Protein AF-A0A7S1EEZ9-F1 (afdb_monomer_lite)

Sequence (204 aa):
AAPEPVGGLRLDNDFLNRGGFQSFALNGRESLSVDSGVTLAPRLQLWQPNAASRNAPSGSRTADLFSAGLQTLSLPKPVNLSLSSSGFSASDPQGRLSIAAGAVIDLDPTATLSLTALNQLRLDGRIVAPGGKVSLGLTGNGNVLQPRLLWIGGSAGIDVAGLRQLQPSSDGLLTGRVLAGGGISLSTFSGTVPAGRTSLVVQQ

Structure (mmCIF, N/CA/C/O backbone):
data_AF-A0A7S1EEZ9-F1
#
_entry.id   AF-A0A7S1EEZ9-F1
#
loop_
_atom_site.group_PDB
_atom_site.id
_atom_site.type_symbol
_atom_site.label_atom_id
_atom_site.label_alt_id
_atom_site.label_comp_id
_atom_site.label_asym_id
_atom_site.label_entity_id
_atom_site.label_seq_id
_atom_site.pdbx_PDB_ins_code
_atom_site.Cartn_x
_atom_site.Cartn_y
_atom_site.Cartn_z
_atom_site.occupancy
_atom_site.B_iso_or_equiv
_atom_site.auth_seq_id
_atom_site.auth_comp_id
_atom_site.auth_asym_id
_atom_site.auth_atom_id
_atom_site.pdbx_PDB_model_num
ATOM 1 N N . ALA A 1 1 ? 18.336 -21.545 -0.976 1.00 36.78 1 ALA A N 1
ATOM 2 C CA . ALA A 1 1 ? 18.366 -20.269 -0.240 1.00 36.78 1 ALA A CA 1
ATOM 3 C C . ALA A 1 1 ? 18.980 -19.233 -1.166 1.00 36.78 1 ALA A C 1
ATOM 5 O O . ALA A 1 1 ? 20.122 -19.416 -1.569 1.00 36.78 1 ALA A O 1
ATOM 6 N N . ALA A 1 2 ? 18.199 -18.256 -1.627 1.00 39.25 2 ALA A N 1
ATOM 7 C CA . ALA A 1 2 ? 18.740 -17.157 -2.424 1.00 39.25 2 ALA A CA 1
ATOM 8 C C . ALA A 1 2 ? 19.568 -16.237 -1.505 1.00 39.25 2 ALA A C 1
ATOM 10 O O . ALA A 1 2 ? 19.209 -16.113 -0.333 1.00 39.25 2 ALA A O 1
ATOM 11 N N . PRO A 1 3 ? 20.674 -15.646 -1.987 1.00 44.09 3 PRO A N 1
ATOM 12 C CA . PRO A 1 3 ? 21.486 -14.739 -1.183 1.00 44.09 3 PRO A CA 1
ATOM 13 C C . PRO A 1 3 ? 20.654 -13.521 -0.758 1.00 44.09 3 PRO A C 1
ATOM 15 O O . PRO A 1 3 ? 20.042 -12.865 -1.600 1.00 44.09 3 PRO A O 1
ATOM 18 N N . GLU A 1 4 ? 20.629 -13.244 0.547 1.00 48.72 4 GLU A N 1
ATOM 19 C CA . GLU A 1 4 ? 20.072 -12.015 1.120 1.00 48.72 4 GLU A CA 1
ATOM 20 C C . GLU A 1 4 ? 20.773 -10.809 0.467 1.00 48.72 4 GLU A C 1
ATOM 22 O O . GLU A 1 4 ? 22.007 -10.729 0.512 1.00 48.72 4 GLU A O 1
ATOM 27 N N . PRO A 1 5 ? 20.044 -9.879 -0.173 1.00 50.44 5 PRO A N 1
ATOM 28 C CA . PRO A 1 5 ? 20.659 -8.682 -0.723 1.00 50.44 5 PRO A CA 1
ATOM 29 C C . PRO A 1 5 ? 21.230 -7.837 0.422 1.00 50.44 5 PRO A C 1
ATOM 31 O O . PRO A 1 5 ? 20.505 -7.358 1.296 1.00 50.44 5 PRO A O 1
ATOM 34 N N . VAL A 1 6 ? 22.551 -7.650 0.414 1.00 48.06 6 VAL A N 1
ATOM 35 C CA . VAL A 1 6 ? 23.272 -6.745 1.316 1.00 48.06 6 VAL A CA 1
ATOM 36 C C . VAL A 1 6 ? 22.725 -5.322 1.152 1.00 48.06 6 VAL A C 1
ATOM 38 O O . VAL A 1 6 ? 23.003 -4.654 0.163 1.00 48.06 6 VAL A O 1
ATOM 41 N N . GLY A 1 7 ? 21.911 -4.876 2.116 1.00 57.03 7 GLY A N 1
ATOM 42 C CA . GLY A 1 7 ? 21.271 -3.552 2.116 1.00 57.03 7 GLY A CA 1
ATOM 43 C C . GLY A 1 7 ? 19.735 -3.547 2.081 1.00 57.03 7 GLY A C 1
ATOM 44 O O . GLY A 1 7 ? 19.145 -2.468 2.057 1.00 57.03 7 GLY A O 1
ATOM 45 N N . GLY A 1 8 ? 19.073 -4.711 2.097 1.00 57.78 8 GLY A N 1
ATOM 46 C CA . GLY A 1 8 ? 17.611 -4.809 2.172 1.00 57.78 8 GLY A CA 1
ATOM 47 C C . GLY A 1 8 ? 17.057 -4.639 3.593 1.00 57.78 8 GLY A C 1
ATOM 48 O O . GLY A 1 8 ? 17.557 -5.245 4.537 1.00 57.78 8 GLY A O 1
ATOM 49 N N . LEU A 1 9 ? 15.993 -3.844 3.751 1.00 72.12 9 LEU A N 1
ATOM 50 C CA . LEU A 1 9 ? 15.191 -3.798 4.979 1.00 72.12 9 LEU A CA 1
ATOM 51 C C . LEU A 1 9 ? 13.960 -4.691 4.805 1.00 72.12 9 LEU A C 1
ATOM 53 O O . LEU A 1 9 ? 13.042 -4.343 4.062 1.00 72.12 9 LEU A O 1
ATOM 57 N N . ARG A 1 10 ? 13.926 -5.824 5.509 1.00 75.69 10 ARG A N 1
ATOM 58 C CA . ARG A 1 10 ? 12.738 -6.679 5.591 1.00 75.69 10 ARG A CA 1
ATOM 59 C C . ARG A 1 10 ? 11.875 -6.213 6.760 1.00 75.69 10 ARG A C 1
ATOM 61 O O . ARG A 1 10 ? 12.295 -6.288 7.911 1.00 75.69 10 ARG A O 1
ATOM 68 N N . LEU A 1 11 ? 10.686 -5.704 6.457 1.00 74.31 11 LEU A N 1
ATOM 69 C CA . LEU A 1 11 ? 9.692 -5.359 7.469 1.00 74.31 11 LEU A CA 1
ATOM 70 C C . LEU A 1 11 ? 8.781 -6.565 7.683 1.00 74.31 11 LEU A C 1
ATOM 72 O O . LEU A 1 11 ? 8.134 -7.027 6.743 1.00 74.31 11 LEU A O 1
ATOM 76 N N . ASP A 1 12 ? 8.727 -7.068 8.914 1.00 73.69 12 ASP A N 1
ATOM 77 C CA . ASP A 1 12 ? 7.730 -8.066 9.288 1.00 73.69 12 ASP A CA 1
ATOM 78 C C . ASP A 1 12 ? 6.321 -7.477 9.209 1.00 73.69 12 ASP A C 1
ATOM 80 O O . ASP A 1 12 ? 6.118 -6.274 9.394 1.00 73.69 12 ASP A O 1
ATOM 84 N N . ASN A 1 13 ? 5.329 -8.343 8.994 1.00 66.75 13 ASN A N 1
ATOM 85 C CA . ASN A 1 13 ? 3.936 -7.922 8.856 1.00 66.75 13 ASN A CA 1
ATOM 86 C C . ASN A 1 13 ? 3.437 -7.114 10.068 1.00 66.75 13 ASN A C 1
ATOM 88 O O . ASN A 1 13 ? 2.688 -6.147 9.938 1.00 66.75 13 ASN A O 1
ATOM 92 N N . ASP A 1 14 ? 3.920 -7.471 11.257 1.00 70.56 14 ASP A N 1
ATOM 93 C CA . ASP A 1 14 ? 3.558 -6.788 12.493 1.00 70.56 14 ASP A CA 1
ATOM 94 C C . ASP A 1 14 ? 4.088 -5.358 12.578 1.00 70.56 14 ASP A C 1
ATOM 96 O O . ASP A 1 14 ? 3.583 -4.586 13.385 1.00 70.56 14 ASP A O 1
ATOM 100 N N . PHE A 1 15 ? 5.095 -4.970 11.789 1.00 72.69 15 PHE A N 1
ATOM 101 C CA . PHE A 1 15 ? 5.669 -3.626 11.858 1.00 72.69 15 PHE A CA 1
ATOM 102 C C . PHE A 1 15 ? 4.614 -2.543 11.601 1.00 72.69 15 PHE A C 1
ATOM 104 O O . PHE A 1 15 ? 4.557 -1.545 12.314 1.00 72.69 15 PHE A O 1
ATOM 111 N N . LEU A 1 16 ? 3.726 -2.781 10.635 1.00 68.25 16 LEU A N 1
ATOM 112 C CA . LEU A 1 16 ? 2.640 -1.865 10.269 1.00 68.25 16 LEU A CA 1
ATOM 113 C C . LEU A 1 16 ? 1.440 -1.943 11.226 1.00 68.25 16 LEU A C 1
ATOM 115 O O . LEU A 1 16 ? 0.558 -1.090 11.175 1.00 68.25 16 LEU A O 1
ATOM 119 N N . ASN A 1 17 ? 1.435 -2.936 12.119 1.00 66.12 17 ASN A N 1
ATOM 120 C CA . ASN A 1 17 ? 0.445 -3.112 13.180 1.00 66.12 17 ASN A CA 1
ATOM 121 C C . ASN A 1 17 ? 0.961 -2.657 14.550 1.00 66.12 17 ASN A C 1
ATOM 123 O O . ASN A 1 17 ? 0.223 -2.707 15.531 1.00 66.12 17 ASN A O 1
ATOM 127 N N . ARG A 1 18 ? 2.223 -2.226 14.653 1.00 63.12 18 ARG A N 1
ATOM 128 C CA . ARG A 1 18 ? 2.822 -1.749 15.902 1.00 63.12 18 ARG A CA 1
ATOM 129 C C . ARG A 1 18 ? 2.698 -0.228 15.975 1.00 63.12 18 ARG A C 1
ATOM 131 O O . ARG A 1 18 ? 3.506 0.506 15.413 1.00 63.12 18 ARG A O 1
ATOM 138 N N . GLY A 1 19 ? 1.707 0.241 16.732 1.00 60.34 19 GLY A N 1
ATOM 139 C CA . GLY A 1 19 ? 1.590 1.642 17.144 1.00 60.34 19 GLY A CA 1
ATOM 140 C C . GLY A 1 19 ? 0.385 2.388 16.569 1.00 60.34 19 GLY A C 1
ATOM 141 O O . GLY A 1 19 ? -0.247 1.977 15.604 1.00 60.34 19 GLY A O 1
ATOM 142 N N . GLY A 1 20 ? 0.059 3.523 17.189 1.00 65.31 20 GLY A N 1
ATOM 143 C CA . GLY A 1 20 ? -1.086 4.372 16.834 1.00 65.31 20 GLY A CA 1
ATOM 144 C C . GLY A 1 20 ? -0.833 5.310 15.651 1.00 65.31 20 GLY A C 1
ATOM 145 O O . GLY A 1 20 ? -1.284 6.456 15.671 1.00 65.31 20 GLY A O 1
ATOM 146 N N . PHE A 1 21 ? -0.070 4.871 14.649 1.00 73.44 21 PHE A N 1
ATOM 147 C CA . PHE A 1 21 ? 0.270 5.705 13.500 1.00 73.44 21 PHE A CA 1
ATOM 148 C C . PHE A 1 21 ? -0.885 5.748 12.496 1.00 73.44 21 PHE A C 1
ATOM 150 O O . PHE A 1 21 ? -1.432 4.726 12.099 1.00 73.44 21 PHE A O 1
ATOM 157 N N . GLN A 1 22 ? -1.245 6.959 12.070 1.00 79.62 22 GLN A N 1
ATOM 158 C CA . GLN A 1 22 ? -2.290 7.197 11.065 1.00 79.62 22 GLN A CA 1
ATOM 159 C C . GLN A 1 22 ? -1.741 7.208 9.631 1.00 79.62 22 GLN A C 1
ATOM 161 O O . GLN A 1 22 ? -2.509 7.267 8.672 1.00 79.62 22 GLN A O 1
ATOM 166 N N . SER A 1 23 ? -0.417 7.179 9.461 1.00 84.69 23 SER A N 1
ATOM 167 C CA . SER A 1 23 ? 0.223 7.207 8.149 1.00 84.69 23 SER A CA 1
ATOM 168 C C . SER A 1 23 ? 1.568 6.493 8.158 1.00 84.69 23 SER A C 1
ATOM 170 O O . SER A 1 23 ? 2.413 6.790 9.003 1.00 84.69 23 SER A O 1
ATOM 172 N N . PHE A 1 24 ? 1.793 5.644 7.160 1.00 86.88 24 PHE A N 1
ATOM 173 C CA . PHE A 1 24 ? 3.072 5.005 6.879 1.00 86.88 24 PHE A CA 1
ATOM 174 C C . PHE A 1 24 ? 3.586 5.468 5.518 1.00 86.88 24 PHE A C 1
ATOM 176 O O . PHE A 1 24 ? 2.884 5.362 4.514 1.00 86.88 24 PHE A O 1
ATOM 183 N N . ALA A 1 25 ? 4.816 5.977 5.484 1.00 89.00 25 ALA A N 1
ATOM 184 C CA . ALA A 1 25 ? 5.506 6.340 4.253 1.00 89.00 25 ALA A CA 1
ATOM 185 C C . ALA A 1 25 ? 6.803 5.535 4.158 1.00 89.00 25 ALA A C 1
ATOM 187 O O . ALA A 1 25 ? 7.768 5.811 4.869 1.00 89.00 25 ALA A O 1
ATOM 188 N N . LEU A 1 26 ? 6.805 4.521 3.296 1.00 88.62 26 LEU A N 1
ATOM 189 C CA . LEU A 1 26 ? 7.963 3.679 3.026 1.00 88.62 26 LEU A CA 1
ATOM 190 C C . LEU A 1 26 ? 8.581 4.095 1.692 1.00 88.62 26 LEU A C 1
ATOM 192 O O . LEU A 1 26 ? 7.899 4.165 0.666 1.00 88.62 26 LEU A O 1
ATOM 196 N N . ASN A 1 27 ? 9.881 4.380 1.713 1.00 87.50 27 ASN A N 1
ATOM 197 C CA . ASN A 1 27 ? 10.663 4.657 0.515 1.00 87.50 27 ASN A CA 1
ATOM 198 C C . ASN A 1 27 ? 11.777 3.615 0.383 1.00 87.50 27 ASN A C 1
ATOM 200 O O . ASN A 1 27 ? 12.756 3.644 1.128 1.00 87.50 27 ASN A O 1
ATOM 204 N N . GLY A 1 28 ? 11.615 2.699 -0.571 1.00 84.50 28 GLY A N 1
ATOM 205 C CA . GLY A 1 28 ? 12.673 1.788 -0.988 1.00 84.50 28 GLY A CA 1
ATOM 206 C C . GLY A 1 28 ? 13.520 2.441 -2.070 1.00 84.50 28 GLY A C 1
ATOM 207 O O . GLY A 1 28 ? 13.082 2.546 -3.213 1.00 84.50 28 GLY A O 1
ATOM 208 N N . ARG A 1 29 ? 14.736 2.879 -1.734 1.00 82.31 29 ARG A N 1
ATOM 209 C CA . ARG A 1 29 ? 15.588 3.626 -2.675 1.00 82.31 29 ARG A CA 1
ATOM 210 C C . ARG A 1 29 ? 15.845 2.864 -3.974 1.00 82.31 29 ARG A C 1
ATOM 212 O O . ARG A 1 29 ? 15.525 3.373 -5.037 1.00 82.31 29 ARG A O 1
ATOM 219 N N . GLU A 1 30 ? 16.381 1.653 -3.899 1.00 83.06 30 GLU A N 1
ATOM 220 C CA . GLU A 1 30 ? 16.685 0.833 -5.083 1.00 83.06 30 GLU A CA 1
ATOM 221 C C . GLU A 1 30 ? 15.471 0.022 -5.553 1.00 83.06 30 GLU A C 1
ATOM 223 O O . GLU A 1 30 ? 15.115 -0.003 -6.737 1.00 83.06 30 GLU A O 1
ATOM 228 N N . SER A 1 31 ? 14.825 -0.654 -4.610 1.00 84.44 31 SER A N 1
ATOM 229 C CA . SER A 1 31 ? 13.621 -1.425 -4.864 1.00 84.44 31 SER A CA 1
ATOM 230 C C . SER A 1 31 ? 12.774 -1.534 -3.607 1.00 84.44 31 SER A C 1
ATOM 232 O O . SER A 1 31 ? 13.267 -1.388 -2.487 1.00 84.44 31 SER A O 1
ATOM 234 N N . LEU A 1 32 ? 11.485 -1.768 -3.812 1.00 88.50 32 LEU A N 1
ATOM 235 C CA . LEU A 1 32 ? 10.543 -2.131 -2.772 1.00 88.50 32 LEU A CA 1
ATOM 236 C C . LEU A 1 32 ? 9.694 -3.287 -3.291 1.00 88.50 32 LEU A C 1
ATOM 238 O O . LEU A 1 32 ? 9.018 -3.154 -4.314 1.00 88.50 32 LEU A O 1
ATOM 242 N N . SER A 1 33 ? 9.735 -4.418 -2.595 1.00 89.62 33 SER A N 1
ATOM 243 C CA . SER A 1 33 ? 8.933 -5.587 -2.931 1.00 89.62 33 SER A CA 1
ATOM 244 C C . SER A 1 33 ? 7.994 -5.956 -1.792 1.00 89.62 33 SER A C 1
ATOM 246 O O . SER A 1 33 ? 8.366 -5.925 -0.621 1.00 89.62 33 SER A O 1
ATOM 248 N N . VAL A 1 34 ? 6.764 -6.310 -2.154 1.00 88.38 34 VAL A N 1
ATOM 249 C CA . VAL A 1 34 ? 5.831 -7.011 -1.273 1.00 88.38 34 VAL A CA 1
ATOM 250 C C . VAL A 1 34 ? 5.752 -8.447 -1.770 1.00 88.38 34 VAL A C 1
ATOM 252 O O . VAL A 1 34 ? 5.265 -8.695 -2.876 1.00 88.38 34 VAL A O 1
ATOM 255 N N . ASP A 1 35 ? 6.285 -9.367 -0.970 1.00 87.62 35 ASP A N 1
ATOM 256 C CA . ASP A 1 35 ? 6.390 -10.782 -1.321 1.00 87.62 35 ASP A CA 1
ATOM 257 C C . ASP A 1 35 ? 5.015 -11.473 -1.341 1.00 87.62 35 ASP A C 1
ATOM 259 O O . ASP A 1 35 ? 4.045 -11.033 -0.716 1.00 87.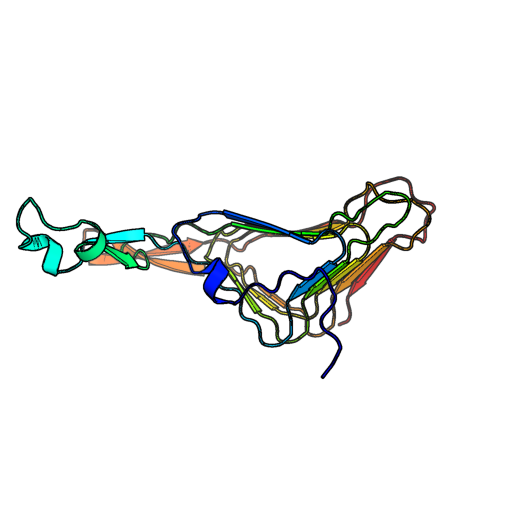62 35 ASP A O 1
ATOM 263 N N . SER A 1 36 ? 4.930 -12.594 -2.058 1.00 86.69 36 SER A N 1
ATOM 264 C CA . SER A 1 36 ? 3.715 -13.409 -2.132 1.00 86.69 36 SER A CA 1
ATOM 265 C C . SER A 1 36 ? 3.311 -13.929 -0.750 1.00 86.69 36 SER A C 1
ATOM 267 O O . SER 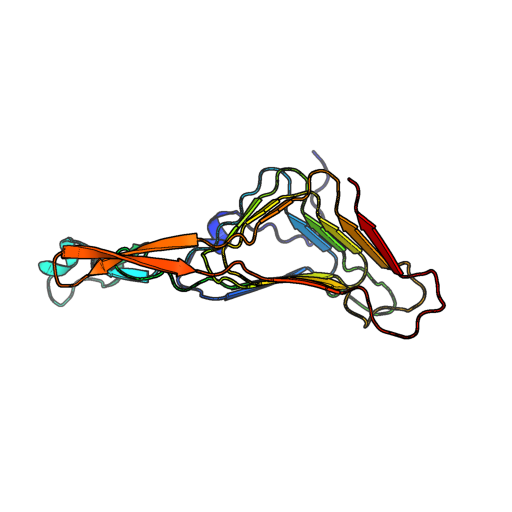A 1 36 ? 4.164 -14.397 0.005 1.00 86.69 36 SER A O 1
ATOM 269 N N . GLY A 1 37 ? 2.015 -13.907 -0.436 1.00 82.31 37 GLY A N 1
ATOM 270 C CA . GLY A 1 37 ? 1.483 -14.381 0.846 1.00 82.31 37 GLY A CA 1
ATOM 271 C C . GLY A 1 37 ? 1.567 -13.359 1.984 1.00 82.31 37 GLY A C 1
ATOM 272 O O . GLY A 1 37 ? 1.080 -13.632 3.080 1.00 82.31 37 GLY A O 1
ATOM 273 N N . VAL A 1 38 ? 2.133 -12.173 1.743 1.00 86.25 38 VAL A N 1
ATOM 274 C CA . VAL A 1 38 ? 2.121 -11.074 2.715 1.00 86.25 38 VAL A CA 1
ATOM 275 C C . VAL A 1 38 ? 0.761 -10.373 2.685 1.00 86.25 38 VAL A C 1
ATOM 277 O O . VAL A 1 38 ? 0.281 -9.982 1.621 1.00 86.25 38 VAL A O 1
ATOM 280 N N . THR A 1 39 ? 0.149 -10.195 3.859 1.00 87.31 39 THR A N 1
ATOM 281 C CA . THR A 1 39 ? -1.101 -9.435 4.027 1.00 87.31 39 THR A CA 1
ATOM 282 C C . THR A 1 39 ? -0.840 -8.167 4.828 1.00 87.31 39 THR A C 1
ATOM 284 O O . THR A 1 39 ? -0.793 -8.218 6.054 1.00 87.31 39 THR A O 1
ATOM 287 N N . LEU A 1 40 ? -0.692 -7.037 4.138 1.00 86.62 40 LEU A N 1
ATOM 288 C CA . LEU A 1 40 ? -0.489 -5.722 4.738 1.00 86.62 40 LEU A CA 1
ATOM 289 C C . LEU A 1 40 ? -1.845 -5.149 5.157 1.00 86.62 40 LEU A C 1
ATOM 291 O O . LEU A 1 40 ? -2.613 -4.715 4.301 1.00 86.62 40 LEU A O 1
ATOM 295 N N . ALA A 1 41 ? -2.121 -5.139 6.461 1.00 85.94 41 ALA A N 1
ATOM 296 C CA . ALA A 1 41 ? -3.379 -4.638 7.013 1.00 85.94 41 ALA A CA 1
ATOM 297 C C . ALA A 1 41 ? -3.165 -3.593 8.123 1.00 85.94 41 ALA A C 1
ATOM 299 O O . ALA A 1 41 ? -3.494 -3.870 9.275 1.00 85.94 41 ALA A O 1
ATOM 300 N N . PRO A 1 42 ? -2.597 -2.409 7.816 1.00 81.62 42 PRO A N 1
ATOM 301 C CA . PRO A 1 42 ? -2.352 -1.379 8.820 1.00 81.62 42 PRO A CA 1
ATOM 302 C C . PRO A 1 42 ? -3.676 -0.877 9.414 1.00 81.62 42 PRO A C 1
ATOM 304 O O . PRO A 1 42 ? -4.524 -0.345 8.697 1.00 81.62 42 PRO A O 1
ATOM 307 N N . ARG A 1 43 ? -3.841 -1.022 10.732 1.00 79.00 43 ARG A N 1
ATOM 308 C CA . ARG A 1 43 ? -5.017 -0.549 11.483 1.00 79.00 43 ARG A CA 1
ATOM 309 C C . ARG A 1 43 ? -4.584 0.394 12.598 1.00 79.00 43 ARG A C 1
ATOM 311 O O . ARG A 1 43 ? -3.585 0.148 13.275 1.00 79.00 43 ARG A O 1
ATOM 318 N N . LEU A 1 44 ? -5.365 1.446 12.843 1.00 77.69 44 LEU A N 1
ATOM 319 C CA . LEU A 1 44 ? -5.087 2.359 13.947 1.00 77.69 44 LEU A CA 1
ATOM 320 C C . LEU A 1 44 ? -5.350 1.667 15.293 1.00 77.69 44 LEU A C 1
ATOM 322 O O . LEU A 1 44 ? -6.487 1.321 15.616 1.00 77.69 44 LEU A O 1
ATOM 326 N N . GLN A 1 45 ? -4.307 1.538 16.111 1.00 76.50 45 GLN A N 1
ATOM 327 C CA . GLN A 1 45 ? -4.435 1.094 17.497 1.00 76.50 45 GLN A CA 1
ATOM 328 C C . GLN A 1 45 ? -4.467 2.298 18.440 1.00 76.50 45 GLN A C 1
ATOM 330 O O . GLN A 1 45 ? -3.564 3.137 18.425 1.00 76.50 45 GLN A O 1
ATOM 335 N N . LEU A 1 46 ? -5.500 2.386 19.278 1.00 77.44 46 LEU A N 1
ATOM 336 C CA . LEU A 1 46 ? -5.566 3.369 20.357 1.00 77.44 46 LEU A CA 1
ATOM 337 C C . LEU A 1 46 ? -5.224 2.702 21.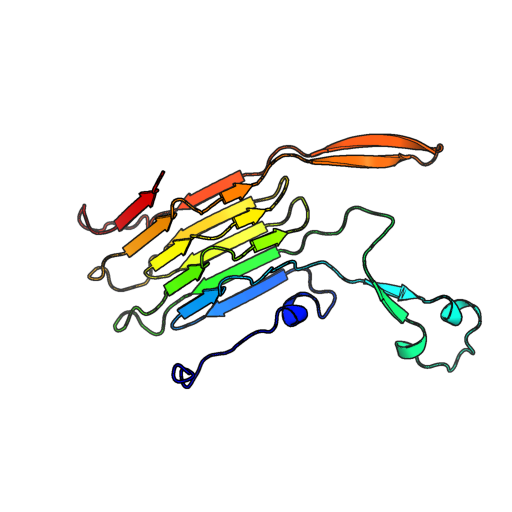682 1.00 77.44 46 LEU A C 1
ATOM 339 O O . LEU A 1 46 ? -5.599 1.559 21.935 1.00 77.44 46 LEU A O 1
ATOM 343 N N . TRP A 1 47 ? -4.557 3.454 22.551 1.00 80.19 47 TRP A N 1
ATOM 344 C CA . TRP A 1 47 ? -4.374 3.057 23.938 1.00 80.19 47 TRP A CA 1
ATOM 345 C C . TRP A 1 47 ? -5.705 3.172 24.665 1.00 80.19 47 TRP A C 1
ATOM 347 O O . TRP A 1 47 ? -6.236 4.269 24.840 1.00 80.19 47 TRP A O 1
ATOM 357 N N . GLN A 1 48 ? -6.246 2.030 25.071 1.00 81.06 48 GLN A N 1
ATOM 358 C CA . GLN A 1 48 ? -7.484 1.958 25.829 1.00 81.06 48 GLN A CA 1
ATOM 359 C C . GLN A 1 48 ? -7.179 1.498 27.255 1.00 81.06 48 GLN A C 1
ATOM 361 O O . GLN A 1 48 ? -6.379 0.573 27.434 1.00 81.06 48 GLN A O 1
ATOM 366 N N . PRO A 1 49 ? -7.789 2.134 28.269 1.00 83.50 49 PRO A N 1
ATOM 367 C CA . PRO A 1 49 ? -7.688 1.661 29.637 1.00 83.50 49 PRO A CA 1
ATOM 368 C C . PRO A 1 49 ? -8.265 0.247 29.736 1.00 83.50 49 PRO A C 1
ATOM 370 O O . PRO A 1 49 ? -9.375 -0.018 29.268 1.00 83.50 49 PRO A O 1
ATOM 373 N N . ASN A 1 50 ? -7.505 -0.668 30.329 1.00 82.81 50 ASN A N 1
ATOM 374 C CA . ASN A 1 50 ? -7.948 -2.038 30.559 1.00 82.81 50 ASN A CA 1
ATOM 375 C C . ASN A 1 50 ? -8.842 -2.122 31.813 1.00 82.81 50 ASN A C 1
ATOM 377 O O . ASN A 1 50 ? -8.989 -1.162 32.565 1.00 82.81 50 ASN A O 1
ATOM 381 N N . ALA A 1 51 ? -9.458 -3.276 32.078 1.00 82.19 51 ALA A N 1
ATOM 382 C CA . ALA A 1 51 ? -10.344 -3.429 33.239 1.00 82.19 51 ALA A CA 1
ATOM 383 C C . ALA A 1 51 ? -9.644 -3.143 34.587 1.00 82.19 51 ALA A C 1
ATOM 385 O O . ALA A 1 51 ? -10.291 -2.671 35.525 1.00 82.19 51 ALA A O 1
ATOM 386 N N . ALA A 1 52 ? -8.329 -3.380 34.672 1.00 80.00 52 ALA A N 1
ATOM 387 C CA . ALA A 1 52 ? -7.532 -3.128 35.870 1.00 80.00 52 ALA A CA 1
ATOM 388 C C . ALA A 1 52 ? -7.344 -1.628 36.152 1.00 80.00 52 ALA A C 1
ATOM 390 O O . ALA A 1 52 ? -7.195 -1.244 37.311 1.00 80.00 52 ALA A O 1
ATOM 391 N N . SER A 1 53 ? -7.447 -0.764 35.133 1.00 80.69 53 SER A N 1
ATOM 392 C CA . SER A 1 53 ? -7.324 0.689 35.286 1.00 80.69 53 SER A CA 1
ATOM 393 C C . SER A 1 53 ? -8.377 1.292 36.220 1.00 80.69 53 SER A C 1
ATOM 395 O O . SER A 1 53 ? -8.135 2.340 36.811 1.00 80.69 53 SER A O 1
ATOM 397 N N . ARG A 1 54 ? -9.548 0.652 36.363 1.00 82.88 54 ARG A N 1
ATOM 398 C CA . ARG A 1 54 ? -10.659 1.163 37.188 1.00 82.88 54 ARG A CA 1
ATOM 399 C C . ARG A 1 54 ? -10.369 1.120 38.686 1.00 82.88 54 ARG A C 1
ATOM 401 O O . ARG A 1 54 ? -10.894 1.950 39.415 1.00 82.88 54 ARG A O 1
ATOM 408 N N . ASN A 1 55 ? -9.543 0.171 39.122 1.00 87.56 55 ASN A N 1
ATOM 409 C CA . ASN A 1 55 ? -9.238 -0.071 40.535 1.00 87.56 55 ASN A CA 1
ATOM 410 C C . ASN A 1 55 ? -7.746 0.128 40.847 1.00 87.56 55 ASN A C 1
ATOM 412 O O . ASN A 1 55 ? -7.265 -0.310 41.892 1.00 87.56 55 ASN A O 1
ATOM 416 N N . ALA A 1 56 ? -6.997 0.742 39.931 1.00 85.44 56 ALA A N 1
ATOM 417 C CA . ALA A 1 56 ? -5.560 0.892 40.070 1.00 85.44 56 ALA A CA 1
ATOM 418 C C . ALA A 1 56 ? -5.204 1.969 41.115 1.00 85.44 56 ALA A C 1
ATOM 420 O O . ALA A 1 56 ? -5.732 3.082 41.046 1.00 85.44 56 ALA A O 1
ATOM 421 N N . PRO A 1 57 ? -4.275 1.690 42.050 1.00 88.88 57 PRO A N 1
ATOM 422 C CA . PRO A 1 57 ? -3.705 2.712 42.925 1.00 88.88 57 PRO A CA 1
ATOM 423 C C . PRO A 1 57 ? -3.107 3.878 42.127 1.00 88.88 57 PRO A C 1
ATOM 425 O O . PRO A 1 57 ? -2.506 3.656 41.074 1.00 88.88 57 PRO A O 1
ATOM 428 N N . SER A 1 58 ? -3.179 5.102 42.657 1.00 79.25 58 SER A N 1
ATOM 429 C CA . SER A 1 58 ? -2.733 6.343 41.992 1.00 79.25 58 SER A CA 1
ATOM 430 C C . SER A 1 58 ? -1.222 6.442 41.703 1.00 79.25 58 SER A C 1
ATOM 432 O O . SER A 1 58 ? -0.786 7.411 41.090 1.00 79.25 58 SER A O 1
ATOM 434 N N . GLY A 1 59 ? -0.427 5.439 42.088 1.00 85.19 59 GLY A N 1
ATOM 435 C CA . GLY A 1 59 ? 0.994 5.294 41.737 1.00 85.19 59 GLY A CA 1
ATOM 436 C C . GLY A 1 59 ? 1.301 4.148 40.763 1.00 85.19 59 GLY A C 1
ATOM 437 O O . GLY A 1 59 ? 2.468 3.823 40.552 1.00 85.19 59 GLY A O 1
ATOM 438 N N . SER A 1 60 ? 0.280 3.494 40.206 1.00 86.94 60 SER A N 1
ATOM 439 C CA . SER A 1 60 ? 0.459 2.363 39.288 1.00 86.94 60 SER A CA 1
ATOM 440 C C . SER A 1 60 ? 1.050 2.816 37.955 1.00 86.94 60 SER A C 1
ATOM 442 O O . SER A 1 60 ? 0.760 3.909 37.467 1.00 86.94 60 SER A O 1
ATOM 444 N N . ARG A 1 61 ? 1.864 1.962 37.328 1.00 86.00 61 ARG A N 1
ATOM 445 C CA . ARG A 1 61 ? 2.458 2.272 36.024 1.00 86.00 61 ARG A CA 1
ATOM 446 C C . ARG A 1 61 ? 1.375 2.325 34.958 1.00 86.00 61 ARG A C 1
ATOM 448 O O . ARG A 1 61 ? 0.693 1.338 34.709 1.00 86.00 61 ARG A O 1
ATOM 455 N N . THR A 1 62 ? 1.286 3.448 34.256 1.00 81.19 62 THR A N 1
ATOM 456 C CA . THR A 1 62 ? 0.318 3.649 33.170 1.00 81.19 62 THR A CA 1
ATOM 457 C C . THR A 1 62 ? 0.426 2.574 32.084 1.00 81.19 62 THR A C 1
ATOM 459 O O . THR A 1 62 ? -0.589 2.155 31.545 1.00 81.19 62 THR A O 1
ATOM 462 N N . ALA A 1 63 ? 1.628 2.061 31.803 1.00 82.88 63 ALA A N 1
ATOM 463 C CA . ALA A 1 63 ? 1.832 0.986 30.828 1.00 82.88 63 ALA A CA 1
ATOM 464 C C . ALA A 1 63 ? 1.106 -0.327 31.189 1.00 82.88 63 ALA A C 1
ATOM 466 O O . ALA A 1 63 ? 0.705 -1.057 30.291 1.00 82.88 63 ALA A O 1
ATOM 467 N N . ASP A 1 64 ? 0.883 -0.597 32.479 1.00 82.94 64 ASP A N 1
ATOM 468 C CA . ASP A 1 64 ? 0.200 -1.810 32.950 1.00 82.94 64 ASP A CA 1
ATOM 469 C C . ASP A 1 64 ? -1.333 -1.638 32.952 1.00 82.94 64 ASP A C 1
ATOM 471 O O . ASP A 1 64 ? -2.094 -2.603 33.046 1.00 82.94 64 ASP A O 1
ATOM 475 N N . LEU A 1 65 ? -1.805 -0.392 32.839 1.00 83.94 65 LEU A N 1
ATOM 476 C CA . LEU A 1 65 ? -3.222 -0.020 32.894 1.00 83.94 65 LEU A CA 1
ATOM 477 C C . LEU A 1 65 ? -3.834 0.251 31.520 1.00 83.94 65 LEU A C 1
ATOM 479 O O . LEU A 1 65 ? -5.049 0.407 31.409 1.00 83.94 65 LEU A O 1
ATOM 483 N N . PHE A 1 66 ? -3.011 0.331 30.478 1.00 83.06 66 PHE A N 1
ATOM 484 C CA . PHE A 1 66 ? -3.447 0.627 29.123 1.00 83.06 66 PHE A CA 1
ATOM 485 C C . PHE A 1 66 ? -2.962 -0.457 28.169 1.00 83.06 66 PHE A C 1
ATOM 487 O O . PHE A 1 66 ? -1.825 -0.909 28.235 1.00 83.06 66 PHE A O 1
ATOM 494 N N . SER A 1 67 ? -3.827 -0.847 27.243 1.00 81.12 67 SER A N 1
ATOM 495 C CA . SER A 1 67 ? -3.504 -1.785 26.170 1.00 81.12 67 SER A CA 1
ATOM 496 C C . SER A 1 67 ? -3.826 -1.157 24.822 1.00 81.12 67 SER A C 1
ATOM 498 O O . SER A 1 67 ? -4.840 -0.470 24.681 1.00 81.12 67 SER A O 1
ATOM 500 N N . ALA A 1 68 ? -2.978 -1.401 23.826 1.00 75.19 68 ALA A N 1
ATOM 501 C CA . ALA A 1 68 ? -3.261 -1.028 22.448 1.00 75.19 68 ALA A CA 1
ATOM 502 C C . ALA A 1 68 ? -4.405 -1.902 21.905 1.00 75.19 68 ALA A C 1
ATOM 504 O O . ALA A 1 68 ? -4.354 -3.127 21.993 1.00 75.19 68 ALA A O 1
ATOM 505 N N . GLY A 1 69 ? -5.450 -1.275 21.368 1.00 70.62 69 GLY A N 1
ATOM 506 C CA . GLY A 1 69 ? -6.624 -1.971 20.851 1.00 70.62 69 GLY A CA 1
ATOM 507 C C . GLY A 1 69 ? -7.341 -1.192 19.752 1.00 70.62 69 GLY A C 1
ATOM 508 O O . GLY A 1 69 ? -7.171 0.020 19.602 1.00 70.62 69 GLY A O 1
ATOM 509 N N . LEU A 1 70 ? -8.155 -1.906 18.974 1.00 69.00 70 LEU A N 1
ATOM 510 C CA . LEU A 1 70 ? -8.984 -1.324 17.918 1.00 69.00 70 LEU A CA 1
ATOM 511 C C . LEU A 1 70 ? -10.122 -0.490 18.521 1.00 69.00 70 LEU A C 1
ATOM 513 O O . LEU A 1 70 ? -10.686 -0.840 19.560 1.00 69.00 70 LEU A O 1
ATOM 517 N N . GLN A 1 71 ? -10.478 0.617 17.870 1.00 65.12 71 GLN A N 1
ATOM 518 C CA . GLN A 1 71 ? -11.620 1.433 18.283 1.00 65.12 71 GLN A CA 1
ATOM 519 C C . GLN A 1 71 ? -12.927 0.690 17.977 1.00 65.12 71 GLN A C 1
ATOM 521 O O . GLN A 1 71 ? -13.231 0.426 16.820 1.00 65.12 71 GLN A O 1
ATOM 526 N N . THR A 1 72 ? -13.708 0.352 19.004 1.00 58.12 72 THR A N 1
ATOM 527 C CA . THR A 1 72 ? -14.939 -0.452 18.856 1.00 58.12 72 THR A CA 1
ATOM 528 C C . THR A 1 72 ? -16.210 0.386 18.689 1.00 58.12 72 THR A C 1
ATOM 530 O O . THR A 1 72 ? -17.233 -0.137 18.259 1.00 58.12 72 THR A O 1
ATOM 533 N N . LEU A 1 73 ? -16.162 1.684 19.017 1.00 53.41 73 LEU A N 1
ATOM 534 C CA . LEU A 1 73 ? -17.349 2.546 19.145 1.00 53.41 73 LEU A CA 1
ATOM 535 C C . LEU A 1 73 ? -17.449 3.664 18.095 1.00 53.41 73 LEU A C 1
ATOM 537 O O . LEU A 1 73 ? -18.368 4.480 18.133 1.00 53.41 73 LEU A O 1
ATOM 541 N N . SER A 1 74 ? -16.506 3.772 17.161 1.00 56.44 74 SER A N 1
ATOM 542 C CA . SER A 1 74 ? -16.515 4.813 16.123 1.00 56.44 74 SER A CA 1
ATOM 543 C C . SER A 1 74 ? -15.790 4.327 14.880 1.00 56.44 74 SER A C 1
ATOM 545 O O . SER A 1 74 ? -15.009 3.382 14.965 1.00 56.44 74 SER A O 1
ATOM 547 N N . LEU A 1 75 ? -16.056 4.976 13.739 1.00 58.91 75 LEU A N 1
ATOM 548 C CA . LEU A 1 75 ? -15.387 4.671 12.478 1.00 58.91 75 LEU A CA 1
ATOM 549 C C . LEU A 1 75 ? -13.865 4.630 12.715 1.00 58.91 75 LEU A C 1
ATOM 551 O O . LEU A 1 75 ? -13.328 5.639 13.193 1.00 58.91 75 LEU A O 1
ATOM 555 N N . PRO A 1 76 ? -13.178 3.504 12.435 1.00 62.97 76 PRO A N 1
ATOM 556 C CA . PRO A 1 76 ? -11.731 3.459 12.557 1.00 62.97 76 PRO A CA 1
ATOM 557 C C . PRO A 1 76 ? -11.168 4.563 11.668 1.00 62.97 76 PRO A C 1
ATOM 559 O O . PRO A 1 76 ? -11.530 4.676 10.494 1.00 62.97 76 PRO A O 1
ATOM 562 N N . LYS A 1 77 ? -10.348 5.446 12.247 1.00 72.12 77 LYS A N 1
ATOM 563 C CA . LYS A 1 77 ? -9.666 6.458 11.442 1.00 72.12 77 LYS A CA 1
ATOM 564 C C . LYS A 1 77 ? -8.783 5.711 10.443 1.00 72.12 77 LYS A C 1
ATOM 566 O O . LYS A 1 77 ? -7.991 4.876 10.885 1.00 72.12 77 LYS A O 1
ATOM 571 N N . PRO A 1 78 ? -8.905 6.003 9.142 1.00 78.62 78 PRO A N 1
ATOM 572 C CA . PRO A 1 78 ? -8.156 5.276 8.138 1.00 78.62 78 PRO A CA 1
ATOM 573 C C . PRO A 1 78 ? -6.656 5.474 8.336 1.00 78.62 78 PRO A C 1
ATOM 575 O O . PRO A 1 78 ? -6.203 6.584 8.634 1.00 78.62 78 PRO A O 1
ATOM 578 N N . VAL A 1 79 ? -5.890 4.408 8.119 1.00 84.38 79 VAL A N 1
ATOM 579 C CA . VAL A 1 79 ? -4.434 4.492 8.039 1.00 84.38 79 VAL A CA 1
ATOM 580 C C . VAL A 1 79 ? -4.020 4.676 6.586 1.00 84.38 79 VAL A C 1
ATOM 582 O O . VAL A 1 79 ? -4.357 3.874 5.718 1.00 84.38 79 VAL A O 1
ATOM 585 N N . ASN A 1 80 ? -3.273 5.742 6.319 1.00 87.88 80 ASN A N 1
ATOM 586 C CA . ASN A 1 80 ? -2.759 6.023 4.986 1.00 87.88 80 ASN A CA 1
ATOM 587 C C . ASN A 1 80 ? -1.453 5.265 4.749 1.00 87.88 80 ASN A C 1
ATOM 589 O O . ASN A 1 80 ? -0.559 5.283 5.597 1.00 87.88 80 ASN A O 1
ATOM 593 N N . LEU A 1 81 ? -1.314 4.651 3.578 1.00 88.25 81 LEU A N 1
ATOM 594 C CA . LEU A 1 81 ? -0.112 3.919 3.197 1.00 88.25 81 LEU A CA 1
ATOM 595 C C . LEU A 1 81 ? 0.477 4.519 1.921 1.00 88.25 81 LEU A C 1
ATOM 597 O O . LEU A 1 81 ? -0.182 4.611 0.888 1.00 88.25 81 LEU A O 1
ATOM 601 N N . SER A 1 82 ? 1.737 4.927 1.993 1.00 90.56 82 SER A N 1
ATOM 602 C CA . SER A 1 82 ? 2.513 5.400 0.854 1.00 90.56 82 SER A CA 1
ATOM 603 C C . SER A 1 82 ? 3.721 4.495 0.674 1.00 90.56 82 SER A C 1
ATOM 605 O O . SER A 1 82 ? 4.581 4.412 1.552 1.00 90.56 82 SER A O 1
ATOM 607 N N . LEU A 1 83 ? 3.768 3.800 -0.457 1.00 89.69 83 LEU A N 1
ATOM 608 C CA . LEU A 1 83 ? 4.878 2.956 -0.872 1.00 89.69 83 LEU A CA 1
ATOM 609 C C . LEU A 1 83 ? 5.528 3.608 -2.084 1.00 89.69 83 LEU A C 1
ATOM 611 O O . LEU A 1 83 ? 4.914 3.748 -3.142 1.00 89.69 83 LEU A O 1
ATOM 615 N N . SER A 1 84 ? 6.777 4.021 -1.919 1.00 89.44 84 SER A N 1
ATOM 616 C CA . SER A 1 84 ? 7.526 4.716 -2.954 1.00 89.44 84 SER A CA 1
ATOM 617 C C . SER A 1 84 ? 8.864 4.044 -3.224 1.00 89.44 84 SER A C 1
ATOM 619 O O . SER A 1 84 ? 9.476 3.473 -2.322 1.00 89.44 84 SER A O 1
ATOM 621 N N . SER A 1 85 ? 9.331 4.118 -4.467 1.00 87.94 85 SER A N 1
ATOM 622 C CA . SER A 1 85 ? 10.688 3.719 -4.825 1.00 87.94 85 SER A CA 1
ATOM 623 C C . SER A 1 85 ? 11.342 4.781 -5.700 1.00 87.94 85 SER A C 1
ATOM 625 O O . SER A 1 85 ? 11.021 4.901 -6.883 1.00 87.94 85 SER A O 1
ATOM 627 N N . SER A 1 86 ? 12.198 5.610 -5.090 1.00 80.44 86 SER A N 1
ATOM 628 C CA . SER A 1 86 ? 12.657 6.876 -5.682 1.00 80.44 86 SER A CA 1
ATOM 629 C C . SER A 1 86 ? 13.967 6.807 -6.467 1.00 80.44 86 SER A C 1
ATOM 631 O O . SER A 1 86 ? 14.311 7.790 -7.117 1.00 80.44 86 SER A O 1
ATOM 633 N N . GLY A 1 87 ? 14.712 5.705 -6.395 1.00 73.81 87 GLY A N 1
ATOM 634 C CA . GLY A 1 87 ? 16.039 5.584 -7.001 1.00 73.81 87 GLY A CA 1
ATOM 635 C C . GLY A 1 87 ? 17.163 6.256 -6.217 1.00 73.81 87 GLY A C 1
ATOM 636 O O . GLY A 1 87 ? 16.935 7.023 -5.276 1.00 73.81 87 GLY A O 1
ATOM 637 N N . PHE A 1 88 ? 18.403 5.936 -6.602 1.00 66.25 88 PHE A N 1
ATOM 638 C CA . PHE A 1 88 ? 19.623 6.493 -6.006 1.00 66.25 88 PHE A CA 1
ATOM 639 C C . PHE A 1 88 ? 20.122 7.741 -6.750 1.00 66.25 88 PHE A C 1
ATOM 641 O O . PHE A 1 88 ? 20.593 8.678 -6.107 1.00 66.25 88 PHE A O 1
ATOM 648 N N . SER A 1 89 ? 20.022 7.770 -8.086 1.00 60.59 89 SER A N 1
ATOM 649 C CA . SER A 1 89 ? 20.503 8.873 -8.928 1.00 60.59 89 SER A CA 1
ATOM 650 C C . SER A 1 89 ? 19.853 8.849 -10.316 1.00 60.59 89 SER A C 1
ATOM 652 O O . SER A 1 89 ? 19.424 7.803 -10.793 1.00 60.59 89 SER A O 1
ATOM 654 N N . ALA A 1 90 ? 19.849 9.987 -11.018 1.00 57.81 90 ALA A N 1
ATOM 655 C CA . ALA A 1 90 ? 19.474 10.045 -12.431 1.00 57.81 90 ALA A CA 1
ATOM 656 C C . ALA A 1 90 ? 20.371 9.150 -13.315 1.00 57.81 90 ALA A C 1
ATOM 658 O O . ALA A 1 90 ? 19.927 8.682 -14.355 1.00 57.81 90 ALA A O 1
ATOM 659 N N . SER A 1 91 ? 21.618 8.891 -12.916 1.00 55.03 91 SER A N 1
ATOM 660 C CA . SER A 1 91 ? 22.571 8.058 -13.666 1.00 55.03 91 SER A CA 1
ATOM 661 C C . SER A 1 91 ? 22.415 6.550 -13.442 1.00 55.03 91 SER A C 1
ATOM 663 O O . SER A 1 91 ? 22.785 5.786 -14.330 1.00 55.03 91 SER A O 1
ATOM 665 N N . ASP A 1 92 ? 21.832 6.132 -12.317 1.00 59.94 92 ASP A N 1
ATOM 666 C CA . ASP A 1 92 ? 21.457 4.742 -12.039 1.00 59.94 92 ASP A CA 1
ATOM 667 C C . ASP A 1 92 ? 20.003 4.718 -11.549 1.00 59.94 92 ASP A C 1
ATOM 669 O O . ASP A 1 92 ? 19.737 4.778 -10.339 1.00 59.94 92 ASP A O 1
ATOM 673 N N . PRO A 1 93 ? 19.038 4.746 -12.486 1.00 61.38 93 PRO A N 1
ATOM 674 C CA . PRO A 1 93 ? 17.620 4.757 -12.182 1.00 61.38 93 PRO A CA 1
ATOM 675 C C . PRO A 1 93 ? 17.203 3.346 -11.750 1.00 61.38 93 PRO A C 1
ATOM 677 O O . PRO A 1 93 ? 16.520 2.588 -12.431 1.00 61.38 93 PRO A O 1
ATOM 680 N N . GLN A 1 94 ? 17.644 2.969 -10.565 1.00 72.06 94 GLN A N 1
ATOM 681 C CA . GLN A 1 94 ? 16.943 1.994 -9.757 1.00 72.06 94 GLN A CA 1
ATOM 682 C C . GLN A 1 94 ? 15.670 2.671 -9.219 1.00 72.06 94 GLN A C 1
ATOM 684 O O . GLN A 1 94 ? 15.532 3.891 -9.290 1.00 72.06 94 GLN A O 1
ATOM 689 N N . GLY A 1 95 ? 14.683 1.916 -8.758 1.00 81.19 95 GLY A N 1
ATOM 690 C CA . GLY A 1 95 ? 13.374 2.483 -8.421 1.00 81.19 95 GLY A CA 1
ATOM 691 C C . GLY A 1 95 ? 12.235 1.586 -8.867 1.00 81.19 95 GLY A C 1
ATOM 692 O O . GLY A 1 95 ? 11.373 2.006 -9.649 1.00 81.19 95 GLY A O 1
ATOM 693 N N . ARG A 1 96 ? 12.298 0.317 -8.457 1.00 87.31 96 ARG A N 1
ATOM 694 C CA . ARG A 1 96 ? 11.3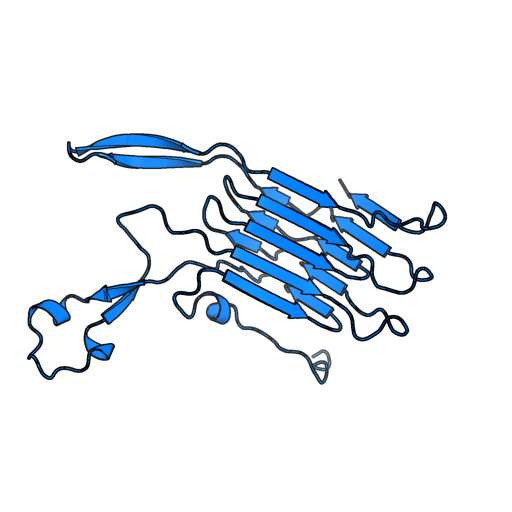15 -0.708 -8.816 1.00 87.31 96 ARG A CA 1
ATOM 695 C C . ARG A 1 96 ? 10.398 -0.983 -7.635 1.00 87.31 96 ARG A C 1
ATOM 697 O O . ARG A 1 96 ? 10.873 -1.335 -6.562 1.00 87.31 96 ARG A O 1
ATOM 704 N N . LEU A 1 97 ? 9.096 -0.874 -7.861 1.00 89.81 97 LEU A N 1
ATOM 705 C CA . LEU A 1 97 ? 8.066 -1.284 -6.915 1.00 89.81 97 LEU A CA 1
ATOM 706 C C . LEU A 1 97 ? 7.368 -2.524 -7.465 1.00 89.81 97 LEU A C 1
ATOM 708 O O . LEU A 1 97 ? 6.779 -2.459 -8.544 1.00 89.81 97 LEU A O 1
ATOM 712 N N . SER A 1 98 ? 7.423 -3.642 -6.748 1.00 91.50 98 SER A N 1
ATOM 713 C CA . SER A 1 98 ? 6.727 -4.867 -7.151 1.00 91.50 98 SER A CA 1
ATOM 714 C C . SER A 1 98 ? 5.853 -5.417 -6.035 1.00 91.50 98 SER A C 1
ATOM 716 O O . SER A 1 98 ? 6.333 -5.676 -4.935 1.00 91.50 98 SER A O 1
ATOM 718 N N . ILE A 1 99 ? 4.587 -5.664 -6.341 1.00 92.19 99 ILE A N 1
ATOM 719 C CA . ILE A 1 99 ? 3.649 -6.362 -5.467 1.00 92.19 99 ILE A CA 1
ATOM 720 C C . ILE A 1 99 ? 3.385 -7.718 -6.107 1.00 92.19 99 ILE A C 1
ATOM 722 O O . ILE A 1 99 ? 2.767 -7.787 -7.171 1.00 92.19 99 ILE A O 1
ATOM 726 N N . ALA A 1 100 ? 3.896 -8.777 -5.485 1.00 90.25 100 ALA A N 1
ATOM 727 C CA . ALA A 1 100 ? 3.815 -10.124 -6.024 1.00 90.25 100 ALA A CA 1
ATOM 728 C C . ALA A 1 100 ? 2.380 -10.673 -6.009 1.00 90.25 100 ALA A C 1
ATOM 730 O O . ALA A 1 100 ? 1.525 -10.248 -5.226 1.00 90.25 100 ALA A O 1
ATOM 731 N N . ALA A 1 101 ? 2.127 -11.670 -6.856 1.00 90.44 101 ALA A N 1
ATOM 732 C CA . ALA A 1 101 ? 0.871 -12.407 -6.839 1.00 90.44 101 ALA A CA 1
ATOM 733 C C . ALA A 1 101 ? 0.653 -13.067 -5.467 1.00 90.44 101 ALA A C 1
ATOM 735 O O . ALA A 1 101 ? 1.583 -13.593 -4.854 1.00 90.44 101 ALA A O 1
ATOM 736 N N . GLY A 1 102 ? -0.582 -13.017 -4.969 1.00 86.62 102 GLY A N 1
ATOM 737 C CA . GLY A 1 102 ? -0.929 -13.510 -3.634 1.00 86.62 102 GLY A CA 1
ATOM 738 C C . GLY A 1 102 ? -0.557 -12.573 -2.480 1.00 86.62 102 GLY A C 1
ATOM 739 O O . GLY A 1 102 ? -0.858 -12.903 -1.336 1.00 86.62 102 GLY A O 1
ATOM 740 N N . ALA A 1 103 ? 0.070 -11.419 -2.737 1.00 89.88 103 ALA A N 1
ATOM 741 C CA . ALA A 1 103 ? 0.133 -10.341 -1.754 1.00 89.88 103 ALA A CA 1
ATOM 742 C C . ALA A 1 103 ? -1.230 -9.639 -1.654 1.00 89.88 103 ALA A C 1
ATOM 744 O O . ALA A 1 103 ? -1.892 -9.411 -2.673 1.00 89.88 103 ALA A O 1
ATOM 745 N N . VAL A 1 104 ? -1.639 -9.281 -0.437 1.00 90.88 104 VAL A N 1
ATOM 746 C CA . VAL A 1 104 ? -2.897 -8.575 -0.164 1.00 90.88 104 VAL A CA 1
ATOM 747 C C . VAL A 1 104 ? -2.601 -7.300 0.616 1.00 90.88 104 VAL A C 1
ATOM 749 O O . VAL A 1 104 ? -1.936 -7.338 1.646 1.00 90.88 104 VAL A O 1
ATOM 752 N N . ILE A 1 105 ? -3.102 -6.166 0.138 1.00 90.12 105 ILE A N 1
ATOM 753 C CA . ILE A 1 105 ? -3.089 -4.892 0.860 1.00 90.12 105 ILE A CA 1
ATOM 754 C C . ILE A 1 105 ? -4.530 -4.596 1.262 1.00 90.12 105 ILE A C 1
ATOM 756 O O . ILE A 1 105 ? -5.340 -4.262 0.401 1.00 90.12 105 ILE A O 1
ATOM 760 N N . ASP A 1 106 ? -4.849 -4.758 2.542 1.00 90.50 106 ASP A N 1
ATOM 761 C CA . ASP A 1 106 ? -6.182 -4.543 3.107 1.00 90.50 106 ASP A CA 1
ATOM 762 C C . ASP A 1 106 ? -6.186 -3.278 3.966 1.00 90.50 106 ASP A C 1
ATOM 764 O O . ASP A 1 106 ? -5.600 -3.231 5.046 1.00 90.50 106 ASP A O 1
ATOM 768 N N . LEU A 1 107 ? -6.826 -2.226 3.472 1.00 87.81 107 LEU A N 1
ATOM 769 C CA . LEU A 1 107 ? -6.884 -0.939 4.146 1.00 87.81 107 LEU A CA 1
ATOM 770 C C . LEU A 1 107 ? -8.263 -0.687 4.747 1.00 87.81 107 LEU A C 1
ATOM 772 O O . LEU A 1 107 ? -9.294 -1.123 4.233 1.00 87.81 107 LEU A O 1
ATOM 776 N N . ASP A 1 108 ? -8.274 0.091 5.828 1.00 86.75 108 ASP A N 1
ATOM 777 C CA . ASP A 1 108 ? -9.508 0.592 6.422 1.00 86.75 108 ASP A CA 1
ATOM 778 C C . ASP A 1 108 ? -10.363 1.370 5.399 1.00 86.75 108 ASP A C 1
ATOM 780 O O . ASP A 1 108 ? -9.830 2.001 4.475 1.00 86.75 108 ASP A O 1
ATOM 784 N N . PRO A 1 109 ? -11.700 1.388 5.563 1.00 83.25 109 PRO A N 1
ATOM 785 C CA . PRO A 1 109 ? -12.564 2.183 4.708 1.00 83.25 109 PRO A CA 1
ATOM 786 C C . PRO A 1 109 ? -12.126 3.649 4.683 1.00 83.25 109 PRO A C 1
ATOM 788 O O . PRO A 1 109 ? -11.751 4.201 5.716 1.00 83.25 109 PRO A O 1
ATOM 791 N N . THR A 1 110 ? -12.208 4.301 3.523 1.00 84.50 110 THR A N 1
ATOM 792 C CA . THR A 1 110 ? -11.755 5.689 3.279 1.00 84.50 110 THR A CA 1
ATOM 793 C C . THR A 1 110 ? -10.238 5.926 3.338 1.00 84.50 110 THR A C 1
ATOM 795 O O . THR A 1 110 ? -9.795 7.069 3.211 1.00 84.50 110 THR A O 1
ATOM 798 N N . ALA A 1 111 ? -9.421 4.875 3.466 1.00 87.44 111 ALA A N 1
ATOM 799 C CA . ALA A 1 111 ? -7.966 4.995 3.443 1.00 87.44 111 ALA A CA 1
ATOM 800 C C . ALA A 1 111 ? -7.400 5.400 2.081 1.00 87.44 111 ALA A C 1
ATOM 802 O O . ALA A 1 111 ? -7.975 5.137 1.020 1.00 87.44 111 ALA A O 1
ATOM 803 N N . THR A 1 112 ? -6.236 6.051 2.125 1.00 90.06 112 THR A N 1
ATOM 804 C CA . THR A 1 112 ? -5.481 6.424 0.928 1.00 90.06 112 THR A CA 1
ATOM 805 C C . THR A 1 112 ? -4.260 5.523 0.769 1.00 90.06 112 THR A C 1
ATOM 807 O O . THR A 1 112 ? -3.428 5.438 1.674 1.00 90.06 112 THR A O 1
ATOM 810 N N . LEU A 1 113 ? -4.146 4.893 -0.401 1.00 91.62 113 LEU A N 1
ATOM 811 C CA . LEU A 1 113 ? -2.978 4.149 -0.857 1.00 91.62 113 LEU A CA 1
ATOM 812 C C . LEU A 1 113 ? -2.299 4.896 -2.002 1.00 91.62 113 LEU A C 1
ATOM 814 O O . LEU A 1 113 ? -2.928 5.161 -3.028 1.00 91.62 113 LEU A O 1
ATOM 818 N N . SER A 1 114 ? -1.006 5.157 -1.858 1.00 92.19 114 SER A N 1
ATOM 819 C CA . SER A 1 114 ? -0.170 5.712 -2.923 1.00 92.19 114 SER A CA 1
ATOM 820 C C . SER A 1 114 ? 0.972 4.753 -3.231 1.00 92.19 114 SER A C 1
ATOM 822 O O . SER A 1 114 ? 1.798 4.477 -2.365 1.00 92.19 114 SER A O 1
ATOM 824 N N . LEU A 1 115 ? 1.014 4.246 -4.460 1.00 91.06 115 LEU A N 1
ATOM 825 C CA . LEU A 1 115 ? 2.062 3.380 -4.986 1.00 91.06 115 LEU A CA 1
ATOM 826 C C . LEU A 1 115 ? 2.815 4.136 -6.072 1.00 91.06 115 LEU A C 1
ATOM 828 O O . LEU A 1 115 ? 2.264 4.427 -7.134 1.00 91.06 115 LEU A O 1
ATOM 832 N N . THR A 1 116 ? 4.081 4.433 -5.817 1.00 89.81 116 THR A N 1
ATOM 833 C CA . THR A 1 116 ? 4.865 5.277 -6.712 1.00 89.81 116 THR A CA 1
ATOM 834 C C . THR A 1 116 ? 6.228 4.663 -6.981 1.00 89.81 116 THR A C 1
ATOM 836 O O . THR A 1 116 ? 6.957 4.330 -6.054 1.00 89.81 116 THR A O 1
ATOM 839 N N . ALA A 1 117 ? 6.621 4.540 -8.242 1.00 88.81 117 ALA A N 1
ATOM 840 C CA . ALA A 1 117 ? 7.953 4.051 -8.599 1.00 88.81 117 ALA A CA 1
ATOM 841 C C . ALA A 1 117 ? 8.638 4.988 -9.588 1.00 88.81 117 ALA A C 1
ATOM 843 O O . ALA A 1 117 ? 7.973 5.639 -10.382 1.00 88.81 117 ALA A O 1
ATOM 844 N N . LEU A 1 118 ? 9.965 5.054 -9.581 1.00 85.69 118 LEU A N 1
ATOM 845 C CA . LEU A 1 118 ? 10.686 5.860 -10.565 1.00 85.69 118 LEU A CA 1
ATOM 846 C C . LEU A 1 118 ? 10.621 5.228 -11.962 1.00 85.69 118 LEU A C 1
ATOM 848 O O . LEU A 1 118 ? 10.321 5.898 -12.948 1.00 85.69 118 LEU A O 1
ATOM 852 N N . ASN A 1 119 ? 10.887 3.924 -12.032 1.00 83.38 119 ASN A N 1
ATOM 853 C CA . ASN A 1 119 ? 11.149 3.238 -13.292 1.00 83.38 119 ASN A CA 1
ATOM 854 C C . ASN A 1 119 ? 10.106 2.184 -13.627 1.00 83.38 119 ASN A C 1
ATOM 856 O O . ASN A 1 119 ? 9.567 2.160 -14.735 1.00 83.38 119 ASN A O 1
ATOM 860 N N . GLN A 1 120 ? 9.834 1.298 -12.673 1.00 86.62 120 GLN A N 1
ATOM 861 C CA . GLN A 1 120 ? 8.939 0.176 -12.894 1.00 86.62 120 GLN A CA 1
ATOM 862 C C . GLN A 1 120 ? 8.022 -0.004 -11.698 1.00 86.62 120 GLN A C 1
ATOM 864 O O . GLN A 1 120 ? 8.487 -0.155 -10.570 1.00 86.62 120 GLN A O 1
ATOM 869 N N . LEU A 1 121 ? 6.724 -0.046 -11.972 1.00 90.00 121 LEU A N 1
ATOM 870 C CA . LEU A 1 121 ? 5.711 -0.443 -11.010 1.00 90.00 121 LEU A CA 1
ATOM 871 C C . LEU A 1 121 ? 5.042 -1.697 -11.552 1.00 90.00 121 LEU A C 1
ATOM 873 O O . LEU A 1 121 ? 4.483 -1.679 -12.646 1.00 90.00 121 LEU A O 1
ATOM 877 N N . ARG A 1 122 ? 5.121 -2.787 -10.797 1.00 91.62 122 ARG A N 1
ATOM 878 C CA . ARG A 1 122 ? 4.477 -4.055 -11.122 1.00 91.62 122 ARG A CA 1
ATOM 879 C C . ARG A 1 122 ? 3.493 -4.433 -10.024 1.00 91.62 122 ARG A C 1
ATOM 881 O O . ARG A 1 122 ? 3.882 -4.582 -8.870 1.00 91.62 122 ARG A O 1
ATOM 888 N N . LEU A 1 123 ? 2.233 -4.598 -10.395 1.00 93.12 123 LEU A N 1
ATOM 889 C CA . LEU A 1 123 ? 1.165 -5.056 -9.520 1.00 93.12 123 LEU A CA 1
ATOM 890 C C . LEU A 1 123 ? 0.647 -6.396 -10.041 1.00 93.12 123 LEU A C 1
ATOM 892 O O . LEU A 1 123 ? 0.036 -6.429 -11.100 1.00 93.12 123 LEU A O 1
ATOM 896 N N . ASP A 1 124 ? 0.858 -7.475 -9.292 1.00 92.06 124 ASP A N 1
ATOM 897 C CA . ASP A 1 124 ? 0.235 -8.786 -9.534 1.00 92.06 124 ASP A CA 1
ATOM 898 C C . ASP A 1 124 ? -0.661 -9.234 -8.357 1.00 92.06 124 ASP A C 1
ATOM 900 O O . ASP A 1 124 ? -1.339 -10.258 -8.450 1.00 92.06 124 ASP A O 1
ATOM 904 N N . GLY A 1 125 ? -0.645 -8.501 -7.238 1.00 90.38 125 GLY A N 1
ATOM 905 C CA . GLY A 1 125 ? -1.413 -8.795 -6.022 1.00 90.38 125 GLY A CA 1
ATOM 906 C C . GLY A 1 125 ? -2.767 -8.083 -5.932 1.00 90.38 125 GLY A C 1
ATOM 907 O O . GLY A 1 125 ? -3.212 -7.408 -6.862 1.00 90.38 125 GLY A O 1
ATOM 908 N N . ARG A 1 126 ? -3.426 -8.210 -4.776 1.00 93.06 126 ARG A N 1
ATOM 909 C CA . ARG A 1 126 ? -4.751 -7.632 -4.514 1.00 93.06 126 ARG A CA 1
ATOM 910 C C . ARG A 1 126 ? -4.675 -6.437 -3.564 1.00 93.06 126 ARG A C 1
ATOM 912 O O . ARG A 1 126 ? -4.009 -6.490 -2.537 1.00 93.06 126 ARG A O 1
ATOM 919 N N . ILE A 1 127 ? -5.410 -5.381 -3.883 1.00 92.31 127 ILE A N 1
ATOM 920 C CA . ILE A 1 127 ? -5.585 -4.175 -3.076 1.00 92.31 127 ILE A CA 1
ATOM 921 C C . ILE A 1 127 ? -7.067 -4.061 -2.725 1.00 92.31 127 ILE A C 1
ATOM 923 O O . ILE A 1 127 ? -7.915 -4.142 -3.610 1.00 92.31 127 ILE A O 1
ATOM 927 N N . VAL A 1 128 ? -7.377 -3.858 -1.449 1.00 92.12 128 VAL A N 1
ATOM 928 C CA . VAL A 1 128 ? -8.727 -3.645 -0.926 1.00 92.12 128 VAL A CA 1
ATOM 929 C C . VAL A 1 128 ? -8.709 -2.351 -0.116 1.00 92.12 128 VAL A C 1
ATOM 931 O O . VAL A 1 128 ? -8.013 -2.251 0.888 1.00 92.12 128 VAL A O 1
ATOM 934 N N . ALA A 1 129 ? -9.429 -1.332 -0.581 1.00 89.94 129 ALA A N 1
ATOM 935 C CA . ALA A 1 129 ? -9.527 -0.019 0.060 1.00 89.94 129 ALA A CA 1
ATOM 936 C C . ALA A 1 129 ? -10.957 0.541 -0.094 1.00 89.94 129 ALA A C 1
ATOM 938 O O . ALA A 1 129 ? -11.195 1.427 -0.926 1.00 89.94 129 ALA A O 1
ATOM 939 N N . PRO A 1 130 ? -11.940 0.022 0.668 1.00 88.12 130 PRO A N 1
ATOM 940 C CA . PRO A 1 130 ? -13.356 0.328 0.465 1.00 88.12 130 PRO A CA 1
ATOM 941 C C . PRO A 1 130 ? -13.653 1.823 0.631 1.00 88.12 130 PRO A C 1
ATOM 943 O O . PRO A 1 130 ? -13.311 2.421 1.650 1.00 88.12 130 PRO A O 1
ATOM 946 N N . GLY A 1 131 ? -14.266 2.468 -0.364 1.00 85.00 131 GLY A N 1
ATOM 947 C CA . GLY A 1 131 ? -14.519 3.918 -0.322 1.00 85.00 131 GLY A CA 1
ATOM 948 C C . GLY A 1 131 ? -13.258 4.798 -0.227 1.00 85.00 131 GLY A C 1
ATOM 949 O O . GLY A 1 131 ? -13.358 5.981 0.095 1.00 85.00 131 GLY A O 1
ATOM 950 N N . GLY A 1 132 ? -12.072 4.220 -0.446 1.00 86.69 132 GLY A N 1
ATOM 951 C CA . GLY A 1 132 ? -10.770 4.871 -0.328 1.00 86.69 132 GLY A CA 1
ATOM 952 C C . GLY A 1 132 ? -10.256 5.477 -1.631 1.00 86.69 132 GLY A C 1
ATOM 953 O O . GLY A 1 132 ? -10.964 5.589 -2.631 1.00 86.69 132 GLY A O 1
ATOM 954 N N . LYS A 1 133 ? -8.989 5.886 -1.637 1.00 90.69 133 LYS A N 1
ATOM 955 C CA . LYS A 1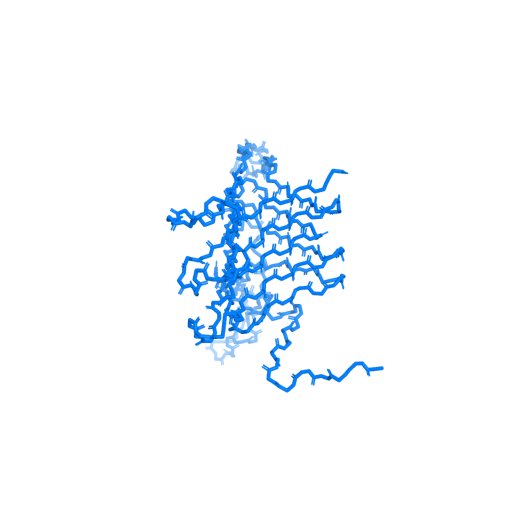 133 ? -8.305 6.360 -2.848 1.00 90.69 133 LYS A CA 1
ATOM 956 C C . LYS A 1 133 ? -7.063 5.526 -3.085 1.00 90.69 133 LYS A C 1
ATOM 958 O O . LYS A 1 133 ? -6.197 5.477 -2.221 1.00 90.69 133 LYS A O 1
ATOM 963 N N . VAL A 1 134 ? -6.955 4.919 -4.260 1.00 91.25 134 VAL A N 1
ATOM 964 C CA . VAL A 1 134 ? -5.775 4.157 -4.672 1.00 91.25 134 VAL A CA 1
ATOM 965 C C . VAL A 1 134 ? -5.129 4.875 -5.846 1.00 91.25 134 VAL A C 1
ATOM 967 O O . VAL A 1 134 ? -5.745 5.029 -6.896 1.00 91.25 134 VAL A O 1
ATOM 970 N N . SER A 1 135 ? -3.897 5.339 -5.669 1.00 91.06 135 SER A N 1
ATOM 971 C CA . SER A 1 135 ? -3.114 5.988 -6.720 1.00 91.06 135 SER A CA 1
ATOM 972 C C . SER A 1 135 ? -1.909 5.126 -7.059 1.00 91.06 135 SER A C 1
ATOM 974 O O . SER A 1 135 ? -1.121 4.809 -6.172 1.00 91.06 135 SER A O 1
ATOM 976 N N . LEU A 1 136 ? -1.755 4.762 -8.328 1.00 90.19 136 LEU A N 1
ATOM 977 C CA . LEU A 1 136 ? -0.568 4.089 -8.841 1.00 90.19 136 LEU A CA 1
ATOM 978 C C . LEU A 1 136 ? 0.077 4.966 -9.899 1.00 90.19 136 LEU A C 1
ATOM 980 O O . LEU A 1 136 ? -0.603 5.411 -10.825 1.00 90.19 136 LEU A O 1
ATOM 984 N N . GLY A 1 137 ? 1.385 5.173 -9.805 1.00 88.50 137 GLY A N 1
ATOM 985 C CA . GLY A 1 137 ? 2.057 5.936 -10.838 1.00 88.50 137 GLY A CA 1
ATOM 986 C C . GLY A 1 137 ? 3.567 5.869 -10.862 1.00 88.50 137 GLY A C 1
ATOM 987 O O . GLY A 1 137 ? 4.222 5.292 -9.992 1.00 88.50 137 GLY A O 1
ATOM 988 N N . LEU A 1 138 ? 4.111 6.476 -11.915 1.00 86.25 138 LEU A N 1
ATOM 989 C CA . LEU A 1 138 ? 5.547 6.573 -12.142 1.00 86.25 138 LEU A CA 1
ATOM 990 C C . LEU A 1 138 ? 6.039 8.015 -11.962 1.00 86.25 138 LEU A C 1
ATOM 992 O O . LEU A 1 138 ? 5.493 8.936 -12.573 1.00 86.25 138 LEU A O 1
ATOM 996 N N . THR A 1 139 ? 7.078 8.229 -11.148 1.00 78.25 139 THR A N 1
ATOM 997 C CA . THR A 1 139 ? 7.681 9.557 -10.935 1.00 78.25 139 THR A CA 1
ATOM 998 C C . THR A 1 139 ? 8.717 9.910 -11.988 1.00 78.25 139 THR A C 1
ATOM 1000 O O . THR A 1 139 ? 9.411 9.066 -12.546 1.00 78.25 139 THR A O 1
ATOM 1003 N N . GLY A 1 140 ? 8.798 11.203 -12.292 1.00 59.97 140 GLY A N 1
ATOM 1004 C CA . GLY A 1 140 ? 9.356 11.696 -13.544 1.00 59.97 140 GLY A CA 1
ATOM 1005 C C . GLY A 1 140 ? 10.843 12.007 -13.614 1.00 59.97 140 GLY A C 1
ATOM 1006 O O . GLY A 1 140 ? 11.354 12.297 -14.691 1.00 59.97 140 GLY A O 1
ATOM 1007 N N . ASN A 1 141 ? 11.528 11.965 -12.488 1.00 60.38 141 ASN A N 1
ATOM 1008 C CA . ASN A 1 141 ? 12.822 12.597 -12.248 1.00 60.38 141 ASN A CA 1
ATOM 1009 C C . ASN A 1 141 ? 14.045 11.733 -12.620 1.00 60.38 141 ASN A C 1
ATOM 1011 O O . ASN A 1 141 ? 15.176 12.162 -12.409 1.00 60.38 141 ASN A O 1
ATOM 1015 N N . GLY A 1 142 ? 13.838 10.539 -13.186 1.00 57.19 142 GLY A N 1
ATOM 1016 C CA . GLY A 1 142 ? 14.907 9.659 -13.672 1.00 57.19 142 GLY A CA 1
ATOM 1017 C C . GLY A 1 142 ? 15.350 9.980 -15.105 1.00 57.19 142 GLY A C 1
ATOM 1018 O O . GLY A 1 142 ? 14.649 10.662 -15.851 1.00 57.19 142 GLY A O 1
ATOM 1019 N N . ASN A 1 143 ? 16.499 9.454 -15.527 1.00 58.34 143 ASN A N 1
ATOM 1020 C CA . ASN A 1 143 ? 17.013 9.623 -16.888 1.00 58.34 143 ASN A CA 1
ATOM 1021 C C . ASN A 1 143 ? 15.993 9.176 -17.957 1.00 58.34 143 ASN A C 1
ATOM 1023 O O . ASN A 1 143 ? 15.418 8.091 -17.889 1.00 58.34 143 ASN A O 1
ATOM 1027 N N . VAL A 1 144 ? 15.773 10.039 -18.954 1.00 58.34 144 VAL A N 1
ATOM 1028 C CA . VAL A 1 144 ? 14.792 9.891 -20.050 1.00 58.34 144 VAL A CA 1
ATOM 1029 C C . VAL A 1 144 ? 15.117 8.700 -20.972 1.00 58.34 144 VAL A C 1
ATOM 1031 O O . VAL A 1 144 ? 14.303 8.294 -21.802 1.00 58.34 144 VAL A O 1
ATOM 1034 N N . LEU A 1 145 ? 16.315 8.123 -20.842 1.00 59.12 145 LEU A N 1
ATOM 1035 C CA . LEU A 1 145 ? 16.797 7.040 -21.694 1.00 59.12 145 LEU A CA 1
ATOM 1036 C C . LEU A 1 145 ? 16.321 5.640 -21.287 1.00 59.12 145 LEU A C 1
ATOM 1038 O O . LEU A 1 145 ? 16.422 4.730 -22.112 1.00 59.12 145 LEU A O 1
ATOM 1042 N N . GLN A 1 146 ? 15.797 5.448 -20.074 1.00 67.75 146 GLN A N 1
ATOM 1043 C CA . GLN A 1 146 ? 15.370 4.125 -19.612 1.00 67.75 146 GLN A CA 1
ATOM 1044 C C . GLN A 1 146 ? 13.874 3.872 -19.846 1.00 67.75 146 GLN A C 1
ATOM 1046 O O . GLN A 1 146 ? 13.063 4.782 -19.655 1.00 67.75 146 GLN A O 1
ATOM 1051 N N . PRO A 1 147 ? 13.493 2.649 -20.269 1.00 70.00 147 PRO A N 1
ATOM 1052 C CA . PRO A 1 147 ? 12.095 2.293 -20.454 1.00 70.00 147 PRO A CA 1
ATOM 1053 C C . PRO A 1 147 ? 11.375 2.311 -19.107 1.00 70.00 147 PRO A C 1
ATOM 1055 O O . PRO A 1 147 ? 11.851 1.737 -18.128 1.00 70.00 147 PRO A O 1
ATOM 1058 N N . ARG A 1 148 ? 10.215 2.966 -19.074 1.00 79.31 148 ARG A N 1
ATOM 1059 C CA . ARG A 1 148 ? 9.376 3.057 -17.880 1.00 79.31 148 ARG A CA 1
ATOM 1060 C C . ARG A 1 148 ? 8.121 2.225 -18.069 1.00 79.31 148 ARG A C 1
ATOM 1062 O O . ARG A 1 148 ? 7.434 2.356 -19.086 1.00 79.31 148 ARG A O 1
ATOM 1069 N N . LEU A 1 149 ? 7.830 1.369 -17.098 1.00 84.50 149 LEU A N 1
ATOM 1070 C CA . LEU A 1 149 ? 6.789 0.356 -17.231 1.00 84.50 149 LEU A CA 1
ATOM 1071 C C . LEU A 1 149 ? 5.877 0.341 -16.009 1.00 84.50 149 LEU A C 1
ATOM 1073 O O . LEU A 1 149 ? 6.319 0.077 -14.892 1.00 84.50 149 LEU A O 1
ATOM 1077 N N . LEU A 1 150 ? 4.593 0.583 -16.250 1.00 88.56 150 LEU A N 1
ATOM 1078 C CA . LEU A 1 150 ? 3.526 0.299 -15.302 1.00 88.56 150 LEU A CA 1
ATOM 1079 C C . LEU A 1 150 ? 2.841 -0.987 -15.768 1.00 88.56 150 LEU A C 1
ATOM 1081 O O . LEU A 1 150 ? 2.215 -1.016 -16.827 1.00 88.56 150 LEU A O 1
ATOM 1085 N N . TRP A 1 151 ? 3.015 -2.059 -15.005 1.00 90.12 151 TRP A N 1
ATOM 1086 C CA . TRP A 1 151 ? 2.493 -3.383 -15.316 1.00 90.12 151 TRP A CA 1
ATOM 1087 C C . TRP A 1 151 ? 1.443 -3.796 -14.294 1.00 90.12 151 TRP A C 1
ATOM 1089 O O . TRP A 1 151 ? 1.719 -3.828 -13.094 1.00 90.12 151 TRP A O 1
ATOM 1099 N N . ILE A 1 152 ? 0.266 -4.165 -14.784 1.00 91.12 152 ILE A N 1
ATOM 1100 C CA . ILE A 1 152 ? -0.820 -4.763 -14.013 1.00 91.12 152 ILE A CA 1
ATOM 1101 C C . ILE A 1 152 ? -1.002 -6.188 -14.541 1.00 91.12 152 ILE A C 1
ATOM 1103 O O . ILE A 1 152 ? -1.392 -6.385 -15.694 1.00 91.12 152 ILE A O 1
ATOM 1107 N N . GLY A 1 153 ? -0.641 -7.176 -13.726 1.00 88.50 153 GLY A N 1
ATOM 1108 C CA . GLY A 1 153 ? -0.768 -8.591 -14.064 1.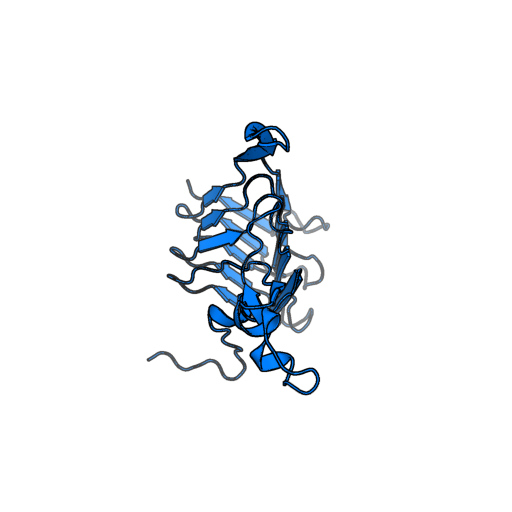00 88.50 153 GLY A CA 1
ATOM 1109 C C . GLY A 1 153 ? -2.214 -9.075 -14.000 1.00 88.50 153 GLY A C 1
ATOM 1110 O O . GLY A 1 153 ? -3.045 -8.469 -13.333 1.00 88.50 153 GLY A O 1
ATOM 1111 N N . GLY A 1 154 ? -2.511 -10.203 -14.649 1.00 86.25 154 GLY A N 1
ATOM 1112 C CA . GLY A 1 154 ? -3.879 -10.747 -14.709 1.00 86.25 154 GLY A CA 1
ATOM 1113 C C . GLY A 1 154 ? -4.446 -11.209 -13.360 1.00 86.25 154 GLY A C 1
ATOM 1114 O O . GLY A 1 154 ? -5.656 -11.292 -13.190 1.00 86.25 154 GLY A O 1
ATOM 1115 N N . SER A 1 155 ? -3.590 -11.476 -12.369 1.00 85.50 155 SER A N 1
ATOM 1116 C CA . SER A 1 155 ? -4.011 -11.762 -10.989 1.00 85.50 155 SER A CA 1
ATOM 1117 C C . SER A 1 155 ? -4.211 -10.505 -10.137 1.00 85.50 155 SER A C 1
ATOM 1119 O O . SER A 1 155 ? -4.590 -10.616 -8.969 1.00 85.50 155 SER A O 1
ATOM 1121 N N . ALA A 1 156 ? -3.934 -9.320 -10.688 1.00 89.25 156 ALA A N 1
ATOM 1122 C CA . ALA A 1 156 ? -4.081 -8.075 -9.964 1.00 89.25 156 ALA A CA 1
ATOM 1123 C C . ALA A 1 156 ? -5.557 -7.716 -9.787 1.00 89.25 156 ALA A C 1
ATOM 1125 O O . ALA A 1 156 ? -6.341 -7.735 -10.733 1.00 89.25 156 ALA A O 1
ATOM 1126 N N . GLY A 1 157 ? -5.927 -7.325 -8.571 1.00 90.88 157 GLY A N 1
ATOM 1127 C CA . GLY A 1 157 ? -7.281 -6.870 -8.267 1.00 90.88 157 GLY A CA 1
ATOM 1128 C C . GLY A 1 157 ? -7.244 -5.624 -7.405 1.00 90.88 157 GLY A C 1
ATOM 1129 O O . GLY A 1 157 ? -6.592 -5.628 -6.367 1.00 90.88 157 GLY A O 1
ATOM 1130 N N . ILE A 1 158 ? -7.946 -4.568 -7.808 1.00 90.31 158 ILE A N 1
ATOM 1131 C CA . ILE A 1 158 ? -8.102 -3.353 -7.003 1.00 90.31 158 ILE A CA 1
ATOM 1132 C C . ILE A 1 158 ? -9.583 -3.205 -6.678 1.00 90.31 158 ILE A C 1
ATOM 1134 O O . ILE A 1 158 ? -10.400 -2.972 -7.565 1.00 90.31 158 ILE A O 1
ATOM 1138 N N . ASP A 1 159 ? -9.919 -3.354 -5.404 1.00 90.31 159 ASP A N 1
ATOM 1139 C CA . ASP A 1 159 ? -11.273 -3.244 -4.887 1.00 90.31 159 ASP A CA 1
ATOM 1140 C C . ASP A 1 159 ? -11.401 -1.969 -4.051 1.00 90.31 159 ASP A C 1
ATOM 1142 O O . ASP A 1 159 ? -10.818 -1.841 -2.974 1.00 90.31 159 ASP A O 1
ATOM 1146 N N . VAL A 1 160 ? -12.160 -1.011 -4.572 1.00 89.69 160 VAL A N 1
ATOM 1147 C CA . VAL A 1 160 ? -12.509 0.239 -3.884 1.00 89.69 160 VAL A CA 1
ATOM 1148 C C . VAL A 1 160 ? -14.017 0.347 -3.666 1.00 89.69 160 VAL A C 1
ATOM 1150 O O . VAL A 1 160 ? -14.557 1.450 -3.589 1.00 89.69 160 VAL A O 1
ATOM 1153 N N . ALA A 1 161 ? -14.729 -0.782 -3.602 1.00 86.25 161 ALA A N 1
ATOM 1154 C CA . ALA A 1 161 ? -16.182 -0.796 -3.492 1.00 86.25 161 ALA A CA 1
ATOM 1155 C C . ALA A 1 161 ? -16.695 0.023 -2.294 1.00 86.25 161 ALA A C 1
ATOM 1157 O O . ALA A 1 161 ? -16.036 0.170 -1.262 1.00 86.25 161 ALA A O 1
ATOM 1158 N N . GLY A 1 162 ? -17.897 0.581 -2.448 1.00 81.69 162 GLY A N 1
ATOM 1159 C CA . GLY A 1 162 ? -18.587 1.261 -1.356 1.00 81.69 162 GLY A CA 1
ATOM 1160 C C . GLY A 1 162 ? -18.967 0.273 -0.255 1.00 81.69 162 GLY A C 1
ATOM 1161 O O . GLY A 1 162 ? -19.280 -0.887 -0.527 1.00 81.69 162 GLY A O 1
ATOM 1162 N N . LEU A 1 163 ? -18.962 0.733 0.993 1.00 79.94 163 LEU A N 1
ATOM 1163 C CA . LEU A 1 163 ? -19.277 -0.097 2.153 1.00 79.94 163 LEU A CA 1
ATOM 1164 C C . LEU A 1 163 ? -20.554 0.401 2.832 1.00 79.94 163 LEU A C 1
ATOM 1166 O O . LEU A 1 163 ? -20.726 1.597 3.069 1.00 79.94 163 LEU A O 1
ATOM 1170 N N . ARG A 1 164 ? -21.450 -0.522 3.194 1.00 70.50 164 ARG A N 1
ATOM 1171 C CA . ARG A 1 164 ? -22.561 -0.209 4.099 1.00 70.50 164 ARG A CA 1
ATOM 1172 C C . ARG A 1 164 ? -22.035 -0.197 5.532 1.00 70.50 164 ARG A C 1
ATOM 1174 O O . ARG A 1 164 ? -21.546 -1.208 6.028 1.00 70.50 164 ARG A O 1
ATOM 1181 N N . GLN A 1 165 ? -22.133 0.943 6.194 1.00 68.75 165 GLN A N 1
ATOM 1182 C CA . GLN A 1 165 ? -21.775 1.094 7.593 1.00 68.75 165 GLN A CA 1
ATOM 1183 C C . GLN A 1 165 ? -23.050 1.107 8.419 1.00 68.75 165 GLN A C 1
ATOM 1185 O O . GLN A 1 165 ? -23.938 1.907 8.155 1.00 68.75 165 GLN A O 1
ATOM 1190 N N . LEU A 1 166 ? -23.137 0.242 9.422 1.00 68.44 166 LEU A N 1
ATOM 1191 C CA . LEU A 1 166 ? -24.230 0.232 10.387 1.00 68.44 166 LEU A CA 1
ATOM 1192 C C . LEU A 1 166 ? -23.705 0.827 11.694 1.00 68.44 166 LEU A C 1
ATOM 1194 O O . LEU A 1 166 ? -22.778 0.287 12.290 1.00 68.44 166 LEU A O 1
ATOM 1198 N N . GLN A 1 167 ? -24.267 1.957 12.107 1.00 62.72 167 GLN A N 1
ATOM 1199 C CA . GLN A 1 167 ? -23.952 2.637 13.355 1.00 62.72 167 GLN A CA 1
ATOM 1200 C C . GLN A 1 167 ? -25.182 2.542 14.274 1.00 62.72 167 GLN A C 1
ATOM 1202 O O . GLN A 1 167 ? -26.270 2.981 13.886 1.00 62.72 167 GLN A O 1
ATOM 1207 N N . PRO A 1 168 ? -25.052 1.986 15.487 1.00 61.41 168 PRO A N 1
ATOM 1208 C CA . PRO A 1 168 ? -26.108 2.084 16.484 1.00 61.41 168 PRO A CA 1
ATOM 1209 C C . PRO A 1 168 ? -26.361 3.563 16.805 1.00 61.41 168 PRO A C 1
ATOM 1211 O O . PRO A 1 168 ? -25.433 4.285 17.170 1.00 61.41 168 PRO A O 1
ATOM 1214 N N . SER A 1 169 ? -27.599 4.016 16.628 1.00 61.91 169 SER A N 1
ATOM 1215 C CA . SER A 1 169 ? -28.051 5.332 17.083 1.00 61.91 169 SER A CA 1
ATOM 1216 C C . SER A 1 169 ? -28.168 5.346 18.611 1.00 61.91 169 SER A C 1
ATOM 1218 O O . SER A 1 169 ? -28.306 4.292 19.238 1.00 61.91 169 SER A O 1
ATOM 1220 N N . SER A 1 170 ? -28.174 6.541 19.210 1.00 63.19 170 SER A N 1
ATOM 1221 C CA . SER A 1 170 ? -28.440 6.768 20.642 1.00 63.19 170 SER A CA 1
ATOM 1222 C C . SER A 1 170 ? -29.759 6.157 21.123 1.00 63.19 170 SER A C 1
ATOM 1224 O O . SER A 1 170 ? -29.903 5.880 22.309 1.00 63.19 170 SER A O 1
ATOM 1226 N N . ASP A 1 171 ? -30.681 5.892 20.196 1.00 73.56 171 ASP A N 1
ATOM 1227 C CA . ASP A 1 171 ? -32.006 5.329 20.468 1.00 73.56 171 ASP A CA 1
ATOM 1228 C C . ASP A 1 171 ? -32.055 3.796 20.298 1.00 73.56 171 ASP A C 1
ATOM 1230 O O . ASP A 1 171 ? -33.129 3.200 20.274 1.00 73.56 171 ASP A O 1
ATOM 1234 N N . GLY A 1 172 ? -30.908 3.128 20.109 1.00 65.44 172 GLY A N 1
ATOM 1235 C CA . GLY A 1 172 ? -30.829 1.673 19.903 1.00 65.44 172 GLY A CA 1
ATOM 1236 C C . GLY A 1 172 ? -31.237 1.196 18.501 1.00 65.44 172 GLY A C 1
ATOM 1237 O O . GLY A 1 172 ? -31.139 0.008 18.196 1.00 65.44 172 GLY A O 1
ATOM 1238 N N . LEU A 1 173 ? -31.649 2.112 17.620 1.00 66.19 173 LEU A N 1
ATOM 1239 C CA . LEU A 1 173 ? -31.928 1.837 16.210 1.00 66.19 173 LEU A CA 1
ATOM 1240 C C . LEU A 1 173 ? -30.624 1.714 15.408 1.00 66.19 173 LEU A C 1
ATOM 1242 O O . LEU A 1 173 ? -29.736 2.560 15.503 1.00 66.19 173 LEU A O 1
ATOM 1246 N N . LEU A 1 174 ? -30.515 0.680 14.571 1.00 63.50 174 LEU A N 1
ATOM 1247 C CA . LEU A 1 174 ? -29.425 0.534 13.603 1.00 63.50 174 LEU A CA 1
ATOM 1248 C C . LEU A 1 174 ? -29.602 1.557 12.474 1.00 63.50 174 LEU A C 1
ATOM 1250 O O . LEU A 1 174 ? -30.342 1.327 11.520 1.00 63.50 174 LEU A O 1
ATOM 1254 N N . THR A 1 175 ? -28.914 2.691 12.572 1.00 69.12 175 THR A N 1
ATOM 1255 C CA . THR A 1 175 ? -28.840 3.673 11.485 1.00 69.12 175 THR A CA 1
ATOM 1256 C C . THR A 1 175 ? -27.656 3.356 10.583 1.00 69.12 175 THR A C 1
ATOM 1258 O O . THR A 1 175 ? -26.534 3.184 11.050 1.00 69.12 175 THR A O 1
ATOM 1261 N N . GLY A 1 176 ? -27.893 3.236 9.278 1.00 66.19 176 GLY A N 1
ATOM 1262 C CA . GLY A 1 176 ? -26.850 2.898 8.315 1.00 66.19 176 GLY A CA 1
ATOM 1263 C C . GLY A 1 176 ? -26.420 4.092 7.466 1.00 66.19 176 GLY A C 1
ATOM 1264 O O . GLY A 1 176 ? -27.273 4.805 6.947 1.00 66.19 176 GLY A O 1
ATOM 1265 N N . ARG A 1 177 ? -25.114 4.282 7.258 1.00 70.81 177 ARG A N 1
ATOM 1266 C CA . ARG A 1 177 ? -24.579 5.160 6.207 1.00 70.81 177 ARG A CA 1
ATOM 1267 C C . ARG A 1 177 ? -23.974 4.302 5.105 1.00 70.81 177 ARG A C 1
ATOM 1269 O O . ARG A 1 177 ? -23.169 3.417 5.374 1.00 70.81 177 ARG A O 1
ATOM 1276 N N . VAL A 1 178 ? -24.333 4.571 3.855 1.00 76.12 178 VAL A N 1
ATOM 1277 C CA . VAL A 1 178 ? -23.648 3.970 2.705 1.00 76.12 178 VAL A CA 1
ATOM 1278 C C . VAL A 1 178 ? -22.469 4.867 2.343 1.00 76.12 178 VAL A C 1
ATOM 1280 O O . VAL A 1 178 ? -22.652 6.037 2.006 1.00 76.12 178 VAL A O 1
ATOM 1283 N N . LEU A 1 179 ? -21.254 4.335 2.463 1.00 78.00 179 LEU A N 1
ATOM 1284 C CA . LEU A 1 179 ? -20.053 4.967 1.929 1.00 78.00 179 LEU A CA 1
ATOM 1285 C C . LEU A 1 179 ? -20.041 4.747 0.418 1.00 78.00 179 LEU A C 1
ATOM 1287 O O . LEU A 1 179 ? -20.221 3.623 -0.054 1.00 78.00 179 LEU A O 1
ATOM 1291 N N . ALA A 1 180 ? -19.843 5.828 -0.335 1.00 79.75 180 ALA A N 1
ATOM 1292 C CA . ALA A 1 180 ? -19.660 5.739 -1.776 1.00 79.75 180 ALA A CA 1
ATOM 1293 C C . ALA A 1 180 ? -18.411 4.910 -2.112 1.00 79.75 180 ALA A C 1
ATOM 1295 O O . ALA A 1 180 ? -17.499 4.779 -1.291 1.00 79.75 180 ALA A O 1
ATOM 1296 N N . GLY A 1 181 ? -18.377 4.365 -3.328 1.00 81.88 181 GLY A N 1
ATOM 1297 C CA . GLY A 1 181 ? -17.168 3.756 -3.868 1.00 81.88 181 GLY A CA 1
ATOM 1298 C C . GLY A 1 181 ? -16.010 4.751 -3.906 1.00 81.88 181 GLY A C 1
ATOM 1299 O O . GLY A 1 181 ? -16.203 5.963 -4.025 1.00 81.88 181 GLY A O 1
ATOM 1300 N N . GLY A 1 182 ? -14.808 4.214 -3.763 1.00 86.44 182 GLY A N 1
ATOM 1301 C CA . GLY A 1 182 ? -13.564 4.953 -3.825 1.00 86.44 182 GLY A CA 1
ATOM 1302 C C . GLY A 1 182 ? -13.133 5.278 -5.253 1.00 86.44 182 GLY A C 1
ATOM 1303 O O . GLY A 1 182 ? -13.841 5.007 -6.223 1.00 86.44 182 GLY A O 1
ATOM 1304 N N . GLY A 1 183 ? -11.945 5.863 -5.381 1.00 87.88 183 GLY A N 1
ATOM 1305 C CA . GLY A 1 183 ? -11.349 6.228 -6.667 1.00 87.88 183 GLY A CA 1
ATOM 1306 C C . GLY A 1 183 ? -10.035 5.501 -6.922 1.00 87.88 183 GLY A C 1
ATOM 1307 O O . GLY A 1 183 ? -9.206 5.385 -6.018 1.00 87.88 183 GLY A O 1
ATOM 1308 N N . ILE A 1 184 ? -9.827 5.066 -8.165 1.00 89.25 184 ILE A N 1
ATOM 1309 C CA . ILE A 1 184 ? -8.549 4.534 -8.647 1.00 89.25 184 ILE A CA 1
ATOM 1310 C C . ILE A 1 184 ? -7.957 5.555 -9.617 1.00 89.25 184 ILE A C 1
ATOM 1312 O O . ILE A 1 184 ? -8.618 5.960 -10.571 1.00 89.25 184 ILE A O 1
ATOM 1316 N N . SER A 1 185 ? -6.720 5.976 -9.371 1.00 88.31 185 SER A N 1
ATOM 1317 C CA . SER A 1 185 ? -5.960 6.860 -10.251 1.00 88.31 185 SER A CA 1
ATOM 1318 C C . SER A 1 185 ? -4.725 6.132 -10.761 1.00 88.31 185 SER A C 1
ATOM 1320 O O . SER A 1 185 ? -3.939 5.603 -9.976 1.00 88.31 185 SER A O 1
ATOM 1322 N N . LEU A 1 186 ? -4.563 6.106 -12.080 1.00 86.38 186 LEU A N 1
ATOM 1323 C CA . LEU A 1 186 ? -3.427 5.508 -12.771 1.00 86.38 186 LEU A CA 1
ATOM 1324 C C . LEU A 1 186 ? -2.702 6.622 -13.517 1.00 86.38 186 LEU A C 1
ATOM 1326 O O . LEU A 1 186 ? -3.256 7.204 -14.449 1.00 86.38 186 LEU A O 1
ATOM 1330 N N . SER A 1 187 ? -1.475 6.928 -13.111 1.00 82.25 187 SER A N 1
ATOM 1331 C CA . SER A 1 187 ? -0.657 7.952 -13.751 1.00 82.25 187 SER A CA 1
ATOM 1332 C C . SER A 1 187 ? 0.627 7.353 -14.309 1.00 82.25 187 SER A C 1
ATOM 1334 O O . SER A 1 187 ? 1.581 7.017 -13.608 1.00 82.25 187 SER A O 1
ATOM 1336 N N . THR A 1 188 ? 0.677 7.240 -15.629 1.00 73.38 188 THR A N 1
ATOM 1337 C CA . THR A 1 188 ? 1.948 7.075 -16.330 1.00 73.38 188 THR A CA 1
ATOM 1338 C C . THR A 1 188 ? 2.657 8.425 -16.395 1.00 73.38 188 THR A C 1
ATOM 1340 O O . THR A 1 188 ? 2.010 9.468 -16.359 1.00 73.38 188 THR A O 1
ATOM 1343 N N . PHE A 1 189 ? 3.985 8.424 -16.481 1.00 69.00 189 PHE A N 1
ATOM 1344 C CA . PHE A 1 189 ? 4.771 9.656 -16.542 1.00 69.00 189 PHE A CA 1
ATOM 1345 C C . PHE A 1 189 ? 4.262 10.642 -17.618 1.00 69.00 189 PHE A C 1
ATOM 1347 O O . PHE A 1 189 ? 4.112 10.258 -18.775 1.00 69.00 189 PHE A O 1
ATOM 1354 N N . SER A 1 190 ? 4.062 11.911 -17.236 1.00 50.22 190 SER A N 1
ATOM 1355 C CA . SER A 1 190 ? 3.507 12.978 -18.095 1.00 50.22 190 SER A CA 1
ATOM 1356 C C . SER A 1 190 ? 4.543 13.969 -18.651 1.00 50.22 190 SER A C 1
ATOM 1358 O O . SER A 1 190 ? 4.187 15.090 -19.005 1.00 50.22 190 SER A O 1
ATOM 1360 N N . GLY A 1 191 ? 5.831 13.620 -18.699 1.00 50.62 191 GLY A N 1
ATOM 1361 C CA . GLY A 1 191 ? 6.830 14.475 -19.353 1.00 50.62 191 GLY A CA 1
ATOM 1362 C C . GLY A 1 191 ? 6.936 14.209 -20.854 1.00 50.62 191 GLY A C 1
ATOM 1363 O O . GLY A 1 191 ? 6.547 13.147 -21.334 1.00 50.62 191 GLY A O 1
ATOM 1364 N N . THR A 1 192 ? 7.508 15.161 -21.592 1.00 43.31 192 THR A N 1
ATOM 1365 C CA . THR A 1 192 ? 7.840 15.015 -23.016 1.00 43.31 192 THR A CA 1
ATOM 1366 C C . THR A 1 192 ? 8.920 13.946 -23.191 1.00 43.31 192 THR A C 1
ATOM 1368 O O . THR A 1 192 ? 10.113 14.237 -23.222 1.00 43.31 192 THR A O 1
ATOM 1371 N N . VAL A 1 193 ? 8.512 12.683 -23.262 1.00 51.62 193 VAL A N 1
ATOM 1372 C CA . VAL A 1 193 ? 9.361 11.581 -23.719 1.00 51.62 193 VAL A CA 1
ATOM 1373 C C . VAL A 1 193 ? 9.057 11.370 -25.196 1.00 51.62 193 VAL A C 1
ATOM 1375 O O . VAL A 1 193 ? 7.881 11.405 -25.563 1.00 51.62 193 VAL A O 1
ATOM 1378 N N . PRO A 1 194 ? 10.057 11.137 -26.064 1.00 50.56 194 PRO A N 1
ATOM 1379 C CA . PRO A 1 194 ? 9.783 10.678 -27.420 1.00 50.56 194 PRO A CA 1
ATOM 1380 C C . PRO A 1 194 ? 8.816 9.486 -27.374 1.00 50.56 194 PRO A C 1
ATOM 1382 O O . PRO A 1 194 ? 9.028 8.533 -26.616 1.00 50.56 194 PRO A O 1
ATOM 1385 N N . ALA A 1 195 ? 7.716 9.608 -28.123 1.00 41.38 195 ALA A N 1
ATOM 1386 C CA . ALA A 1 195 ? 6.595 8.677 -28.136 1.00 41.38 195 ALA A CA 1
ATOM 1387 C C . ALA A 1 195 ? 7.104 7.236 -28.314 1.00 41.38 195 ALA A C 1
ATOM 1389 O O . ALA A 1 195 ? 7.709 6.915 -29.332 1.00 41.38 195 ALA A O 1
ATOM 1390 N N . GLY A 1 196 ? 6.913 6.388 -27.297 1.00 51.16 196 GLY A N 1
ATOM 1391 C CA . GLY A 1 196 ? 7.309 4.972 -27.344 1.00 51.16 196 GLY A CA 1
ATOM 1392 C C . GLY A 1 196 ? 8.090 4.427 -26.143 1.00 51.16 196 GLY A C 1
ATOM 1393 O O . GLY A 1 196 ? 8.501 3.274 -26.185 1.00 51.16 196 GLY A O 1
ATOM 1394 N N . ARG A 1 197 ? 8.325 5.203 -25.074 1.00 58.47 197 ARG A N 1
ATOM 1395 C CA . ARG A 1 197 ? 9.189 4.758 -23.948 1.00 58.47 197 ARG A CA 1
ATOM 1396 C C . ARG A 1 197 ? 8.489 4.638 -22.592 1.00 58.47 197 ARG A C 1
ATOM 1398 O O . ARG A 1 197 ? 9.129 4.293 -21.600 1.00 58.47 197 ARG A O 1
ATOM 1405 N N . THR A 1 198 ? 7.191 4.922 -22.537 1.00 58.88 198 THR A N 1
ATOM 1406 C CA . THR A 1 198 ? 6.343 4.672 -21.365 1.00 58.88 198 THR A CA 1
ATOM 1407 C C . THR A 1 198 ? 5.204 3.764 -21.792 1.00 58.88 198 THR A C 1
ATOM 1409 O O . THR A 1 198 ? 4.487 4.089 -22.734 1.00 58.88 198 THR A O 1
ATOM 1412 N N . SER A 1 199 ? 5.069 2.621 -21.123 1.00 68.00 199 SER A N 1
ATOM 1413 C CA . SER A 1 199 ? 4.030 1.637 -21.424 1.00 68.00 199 SER A CA 1
ATOM 1414 C C . SER A 1 199 ? 3.193 1.361 -20.181 1.00 68.00 199 SER A C 1
ATOM 1416 O O . SER A 1 199 ? 3.739 1.117 -19.103 1.00 68.00 199 SER A O 1
ATOM 1418 N N . LEU A 1 200 ? 1.871 1.376 -20.354 1.00 77.12 200 LEU A N 1
ATOM 1419 C CA . LEU A 1 200 ? 0.913 0.765 -19.439 1.00 77.12 200 LEU A CA 1
ATOM 1420 C C . LEU A 1 200 ? 0.522 -0.582 -20.039 1.00 77.12 200 LEU A C 1
ATOM 1422 O O . LEU A 1 200 ? -0.002 -0.628 -21.149 1.00 77.12 200 LEU A O 1
ATOM 1426 N N . VAL A 1 201 ? 0.789 -1.666 -19.320 1.00 77.62 201 VAL A N 1
ATOM 1427 C CA . VAL A 1 201 ? 0.355 -3.007 -19.719 1.00 77.62 201 VAL A CA 1
ATOM 1428 C C . VAL A 1 201 ? -0.652 -3.502 -18.697 1.00 77.62 201 VAL A C 1
ATOM 1430 O O . VAL A 1 201 ? -0.347 -3.557 -17.507 1.00 77.62 201 VAL A O 1
ATOM 1433 N N . VAL A 1 202 ? -1.842 -3.857 -19.175 1.00 78.81 202 VAL A N 1
ATOM 1434 C CA . VAL A 1 202 ? -2.882 -4.518 -18.387 1.00 78.81 202 VAL A CA 1
ATOM 1435 C C . VAL A 1 202 ? -3.113 -5.879 -19.022 1.00 78.81 202 VAL A C 1
ATOM 1437 O O . VAL A 1 202 ? -3.571 -5.954 -20.161 1.00 78.81 202 VAL A O 1
ATOM 1440 N N . GLN A 1 203 ? -2.744 -6.945 -18.316 1.00 73.94 203 GLN A N 1
ATOM 1441 C CA . GLN A 1 203 ? -3.108 -8.298 -18.724 1.00 73.94 203 GLN A CA 1
ATOM 1442 C C . GLN A 1 203 ? -4.514 -8.604 -18.207 1.00 73.94 203 GLN A C 1
ATOM 1444 O O . GLN A 1 203 ? -4.774 -8.430 -17.019 1.00 73.94 203 GLN A O 1
ATOM 1449 N N . GLN A 1 204 ? -5.403 -9.015 -19.112 1.00 56.94 204 GLN A N 1
ATOM 1450 C CA . GLN A 1 204 ? -6.740 -9.526 -18.799 1.00 56.94 204 GLN A CA 1
ATOM 1451 C C . GLN A 1 204 ? -6.739 -11.050 -18.827 1.00 56.94 204 GLN A C 1
ATOM 1453 O O . GLN A 1 204 ? -6.001 -11.610 -19.672 1.00 56.94 204 GLN A O 1
#

Radius of gyration: 20.79 Å; chains: 1; bounding box: 55×35×71 Å

Secondary structure (DSSP, 8-state):
-PPPPTT-----GGGGGSS--SEEEEE-SSEEEE-TT-EE---PEEEEE-GGGGG--TTS-HHHHEEEEE-SSSPPPPPEEEEEE--SBTTB---EEEE-TT-EEE--TT-EEEEEESSEEEE-SEEE-TT-EEEEEE-S-S-TTS-EEEEE-TT-EEE----EEEEE-TTS-EEEEEPPP-EEEEE---S---TTSEEEEE--

Foldseek 3Di:
DPDDPPPDDDDDLCNLVPAQAQEDADEAAQEDEDDAQRENERFGWDWDFDPVLVVDDPPDDVVVGTDTDHDPADQGRKREYEYWHHYDDLVGQRWEYEYDDNYEYAIGEQYHYHAETAAEYYALYEYAHALYEYEHEHDDPHHLPAAHEYYYEPNYYYHQHWDWDFHQDPVRDTDIDIRHGHYYHYYYDDDPRPPDRYDYYHDD

Organism: Hemiselmis andersenii (NCBI:txid464988)

pLDDT: mean 77.22, std 13.29, range [36.78, 93.12]